Protein AF-A0A7D9CZA3-F1 (afdb_monomer_lite)

Foldseek 3Di:
DDPPPPVVNVVVVVVVVVVCCVPPVQVVVLLVLLVVLLVVVCVVVVFDQAAPVQPPDNPPPPDPDVVVVVVVVVVCCPDPVVVVVVVVVVVVVVPDPPVVLVVVLQVCQLVQLLVLCPSVCVVNVPDPVRSVSCCVPVSVVSNVLSSVLSVQCPDPPCNSVSSNVSSSVSSVVSVVVRVVVVVVVVVVPPVVVVVPPDPPVVVVVVVVVVD

Organism: Dekkera bruxellensis (NCBI:txid5007)

Sequence (211 aa):
MITIIHPSIVQGSSFISNMICQYLILPGPLRETFDFVIGEEIDTNYLILHKGILGDDIPGFAGETQIGKCVRLIKLVCSPEAWFCRQLVYFMLSLVPLFGPVVIVLLKASRSGFIKHKRYFELKGLTLAQKNYLWCHKRHLYFSFGFWCTVSEMIPLLNIIFFYTNIIGAAMWAIDIEKLMNSNKESTEPDERAQSAPTTEYRTAEKSNRM

Radius of gyration: 27.03 Å; chains: 1; bounding box: 69×31×113 Å

Secondary structure (DSSP, 8-state):
------HHHHHHHHHHHHHHIIIIITHHHHHHHHHHHHHHHHHHHT----TT-S-S--TT-----HHHHHHHHHHHHT-HHHHHHHHHHHHHHTT-TTHHHHHHHHHHHHHHHHHHTHHHHHHTT--HHHHHHHHHHSHHHHHHHHHHHHHHHTSTTTHHHHHHHHHHHHHHHHHHHHHHHHHHHHHHSTTHHHHSS-TTSHHHHHHHT--

Structure (mmCIF, N/CA/C/O backbone):
data_AF-A0A7D9CZA3-F1
#
_entry.id   AF-A0A7D9CZA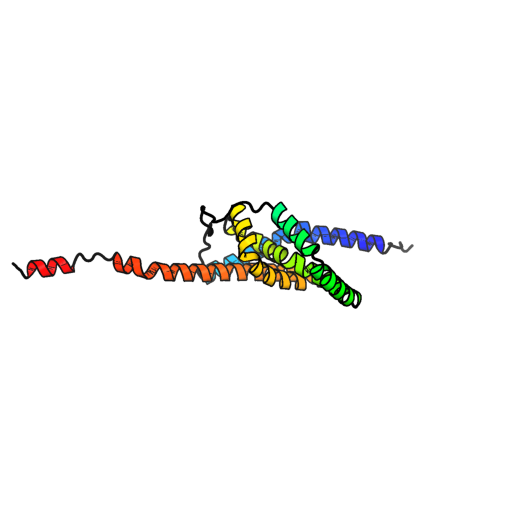3-F1
#
loop_
_atom_site.group_PDB
_atom_site.id
_atom_site.type_symbol
_atom_site.label_atom_id
_atom_site.label_alt_id
_atom_site.label_comp_id
_atom_site.label_asym_id
_atom_site.label_entity_id
_atom_site.label_seq_id
_atom_site.pdbx_PDB_ins_code
_atom_site.Cartn_x
_atom_site.Cartn_y
_atom_site.Cartn_z
_atom_site.occupancy
_atom_site.B_iso_or_equiv
_atom_site.auth_seq_id
_atom_site.auth_comp_id
_atom_site.auth_asym_id
_atom_site.auth_atom_id
_atom_site.pdbx_PDB_model_num
ATOM 1 N N . MET A 1 1 ? -0.842 10.189 -50.770 1.00 41.81 1 MET A N 1
ATOM 2 C CA . MET A 1 1 ? -0.053 11.015 -49.833 1.00 41.81 1 MET A CA 1
ATOM 3 C C . MET A 1 1 ? -0.226 10.400 -48.447 1.00 41.81 1 MET A C 1
ATOM 5 O O . MET A 1 1 ? -1.196 10.702 -47.772 1.00 41.81 1 MET A O 1
ATOM 9 N N . ILE A 1 2 ? 0.605 9.411 -48.101 1.00 48.38 2 ILE A N 1
ATOM 10 C CA . ILE A 1 2 ? 0.524 8.696 -46.817 1.00 48.38 2 ILE A CA 1
ATOM 11 C C . ILE A 1 2 ? 1.431 9.450 -45.850 1.00 48.38 2 ILE A C 1
ATOM 13 O O . ILE A 1 2 ? 2.648 9.457 -46.020 1.00 48.38 2 ILE A O 1
ATOM 17 N N . THR A 1 3 ? 0.830 10.150 -44.894 1.00 54.91 3 THR A N 1
ATOM 18 C CA . THR A 1 3 ? 1.547 10.873 -43.845 1.00 54.91 3 THR A CA 1
ATOM 19 C C . THR A 1 3 ? 2.334 9.863 -43.017 1.00 54.91 3 THR A C 1
ATOM 21 O O . THR A 1 3 ? 1.748 9.034 -42.324 1.00 54.91 3 THR A O 1
ATOM 24 N N . ILE A 1 4 ? 3.663 9.911 -43.112 1.00 62.84 4 ILE A N 1
ATOM 25 C CA . ILE A 1 4 ? 4.575 9.139 -42.265 1.00 62.84 4 ILE A CA 1
ATOM 26 C C . ILE A 1 4 ? 4.449 9.720 -40.854 1.00 62.84 4 ILE A C 1
ATOM 28 O O . ILE A 1 4 ? 5.144 10.666 -40.487 1.00 62.84 4 ILE A O 1
ATOM 32 N N . ILE A 1 5 ? 3.497 9.211 -40.073 1.00 63.34 5 ILE A N 1
ATOM 33 C CA . ILE A 1 5 ? 3.407 9.530 -38.651 1.00 63.34 5 ILE A CA 1
ATOM 34 C C . ILE A 1 5 ? 4.630 8.881 -38.013 1.00 63.34 5 ILE A C 1
ATOM 36 O O . ILE A 1 5 ? 4.731 7.657 -37.938 1.00 63.34 5 ILE A O 1
ATOM 40 N N . HIS A 1 6 ? 5.592 9.707 -37.611 1.00 68.94 6 HIS A N 1
ATOM 41 C CA . HIS A 1 6 ? 6.815 9.237 -36.979 1.00 68.94 6 HIS A CA 1
ATOM 42 C C . HIS A 1 6 ? 6.435 8.395 -35.743 1.00 68.94 6 HIS A C 1
ATOM 44 O O . HIS A 1 6 ? 5.649 8.880 -34.922 1.00 68.94 6 HIS A O 1
ATOM 50 N N . PRO A 1 7 ? 6.963 7.169 -35.561 1.00 76.19 7 PRO A N 1
ATOM 51 C CA . PRO A 1 7 ? 6.597 6.292 -34.439 1.00 76.19 7 PRO A CA 1
ATOM 52 C C . PRO A 1 7 ? 6.775 6.965 -33.065 1.00 76.19 7 PRO A C 1
ATOM 54 O O . PRO A 1 7 ? 6.052 6.667 -32.119 1.00 76.19 7 PRO A O 1
ATOM 57 N N . SER A 1 8 ? 7.660 7.960 -32.984 1.00 79.56 8 SER A N 1
ATOM 58 C CA . SER A 1 8 ? 7.863 8.836 -31.825 1.00 79.56 8 SER A CA 1
ATOM 59 C C . SER A 1 8 ? 6.609 9.617 -31.408 1.00 79.56 8 SER A C 1
ATOM 61 O O . SER A 1 8 ? 6.373 9.801 -30.218 1.00 79.56 8 SER A O 1
ATOM 63 N N . ILE A 1 9 ? 5.791 10.067 -32.366 1.00 82.56 9 ILE A N 1
ATOM 64 C CA . ILE A 1 9 ? 4.568 10.841 -32.102 1.00 82.56 9 ILE A CA 1
ATOM 65 C C . ILE A 1 9 ? 3.498 9.927 -31.499 1.00 82.56 9 ILE A C 1
ATOM 67 O O . ILE A 1 9 ? 2.861 10.298 -30.516 1.00 82.56 9 ILE A O 1
ATOM 71 N N . VAL A 1 10 ? 3.348 8.712 -32.038 1.00 83.12 10 VAL A N 1
ATOM 72 C CA . VAL A 1 10 ? 2.421 7.695 -31.509 1.00 83.12 10 VAL A CA 1
ATOM 73 C C . VAL A 1 10 ? 2.851 7.238 -30.116 1.00 83.12 10 VAL A C 1
ATOM 75 O O . VAL A 1 10 ? 2.017 7.070 -29.227 1.00 83.12 10 VAL A O 1
ATOM 78 N N . GLN A 1 11 ? 4.154 7.069 -29.894 1.00 83.44 11 GLN A N 1
ATOM 79 C CA . GLN A 1 11 ? 4.681 6.686 -28.588 1.00 83.44 11 GLN A CA 1
ATOM 80 C C . GLN A 1 11 ? 4.483 7.803 -27.551 1.00 83.44 11 GLN A C 1
ATOM 82 O O . GLN A 1 11 ? 4.056 7.528 -26.429 1.00 83.44 11 GLN A O 1
ATOM 87 N N . GLY A 1 12 ? 4.718 9.063 -27.936 1.00 85.06 12 GLY A N 1
ATOM 88 C CA . GLY A 1 12 ? 4.487 10.231 -27.085 1.00 85.06 12 GLY A CA 1
ATOM 89 C C . GLY A 1 12 ? 3.012 10.426 -26.722 1.00 85.06 12 GLY A C 1
ATOM 90 O O . GLY A 1 12 ? 2.689 10.618 -25.550 1.00 85.06 12 GLY A O 1
ATOM 91 N N . SER A 1 13 ? 2.100 10.307 -27.692 1.00 85.19 13 SER A N 1
ATOM 92 C CA . SER A 1 13 ? 0.657 10.422 -27.440 1.00 85.19 13 SER A CA 1
ATOM 93 C C . SER A 1 13 ? 0.129 9.274 -26.578 1.00 85.19 13 SER A C 1
ATOM 95 O O . SER A 1 13 ? -0.648 9.508 -25.652 1.00 85.19 13 SER A O 1
ATOM 97 N N . SER A 1 14 ? 0.614 8.051 -26.802 1.00 79.19 14 SER A N 1
ATOM 98 C CA . SER A 1 14 ? 0.277 6.890 -25.972 1.00 79.19 14 SER A CA 1
ATOM 99 C C . SER A 1 14 ? 0.771 7.060 -24.536 1.00 79.19 14 SER A C 1
ATOM 101 O O . SER A 1 14 ? 0.053 6.720 -23.599 1.00 79.19 14 SER A O 1
ATOM 103 N N . PHE A 1 15 ? 1.968 7.616 -24.333 1.00 82.75 15 PHE A N 1
ATOM 104 C CA . PHE A 1 15 ? 2.493 7.896 -22.995 1.00 82.75 15 PHE A CA 1
ATOM 105 C C . PHE A 1 15 ? 1.616 8.905 -22.244 1.00 82.75 15 PHE A C 1
ATOM 107 O O . PHE A 1 15 ? 1.208 8.644 -21.112 1.00 82.75 15 PHE A O 1
ATOM 114 N N . ILE A 1 16 ? 1.262 10.018 -22.895 1.00 84.06 16 ILE A N 1
ATOM 115 C CA . ILE A 1 16 ? 0.404 11.059 -22.310 1.00 84.06 16 ILE A CA 1
ATOM 116 C C . ILE A 1 16 ? -0.988 10.501 -21.997 1.00 84.06 16 ILE A C 1
ATOM 118 O O . ILE A 1 16 ? -1.490 10.692 -20.892 1.00 84.06 16 ILE A O 1
ATOM 122 N N . SER A 1 17 ? -1.593 9.765 -22.933 1.00 82.31 17 SER A N 1
ATOM 123 C CA . SER A 1 17 ? -2.909 9.148 -22.739 1.00 82.31 17 SER A CA 1
ATOM 124 C C . SER A 1 17 ? -2.910 8.172 -21.562 1.00 82.31 17 SER A C 1
ATOM 126 O O . SER A 1 17 ? -3.815 8.207 -20.728 1.00 82.31 17 SER A O 1
ATOM 128 N N . ASN A 1 18 ? -1.878 7.330 -21.451 1.00 78.50 18 ASN A N 1
ATOM 129 C CA . ASN A 1 18 ? -1.734 6.413 -20.321 1.00 78.50 18 ASN A CA 1
ATOM 130 C C . ASN A 1 18 ? -1.543 7.165 -18.999 1.00 78.50 18 ASN A C 1
ATOM 132 O O . ASN A 1 18 ? -2.156 6.799 -17.999 1.00 78.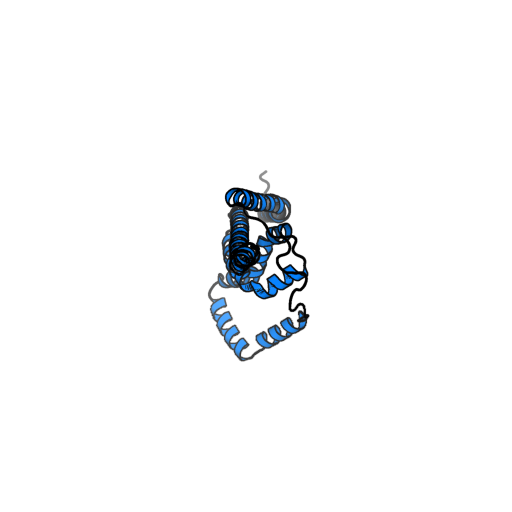50 18 ASN A O 1
ATOM 136 N N . MET A 1 19 ? -0.751 8.242 -18.994 1.00 80.81 19 MET A N 1
ATOM 137 C CA . MET A 1 19 ? -0.553 9.069 -17.805 1.00 80.81 19 MET A CA 1
ATOM 138 C C . MET A 1 19 ? -1.873 9.705 -17.347 1.00 80.81 19 MET A C 1
ATOM 140 O O . MET A 1 19 ? -2.216 9.630 -16.170 1.00 80.81 19 MET A O 1
ATOM 144 N N . ILE A 1 20 ? -2.655 10.272 -18.268 1.00 83.31 20 ILE A N 1
ATOM 145 C CA . ILE A 1 20 ? -3.963 10.864 -17.955 1.00 83.31 20 ILE A CA 1
ATOM 146 C C . ILE A 1 20 ? -4.920 9.796 -17.416 1.00 83.31 20 ILE A C 1
ATOM 148 O O . ILE A 1 20 ? -5.555 10.002 -16.383 1.00 83.31 20 ILE A O 1
ATOM 152 N N . CYS A 1 21 ? -4.995 8.636 -18.070 1.00 77.12 21 CYS A N 1
ATOM 153 C CA . CYS A 1 21 ? -5.878 7.556 -17.644 1.00 77.12 21 CYS A CA 1
ATOM 154 C C . CYS A 1 21 ? -5.545 7.074 -16.221 1.00 77.12 21 CYS A C 1
ATOM 156 O O . CYS A 1 21 ? -6.431 6.988 -15.372 1.00 77.12 21 CYS A O 1
ATOM 158 N N . GLN A 1 22 ? -4.264 6.840 -15.925 1.00 76.00 22 GLN A N 1
ATOM 159 C CA . GLN A 1 22 ? -3.832 6.328 -14.623 1.00 76.00 22 GLN A CA 1
ATOM 160 C C . GLN A 1 22 ? -3.955 7.349 -13.491 1.00 76.00 22 GLN A C 1
ATOM 162 O O . GLN A 1 22 ? -4.337 6.981 -12.381 1.00 76.00 22 GLN A O 1
ATOM 167 N N . TYR A 1 23 ? -3.616 8.614 -13.744 1.00 77.38 23 TYR A N 1
ATOM 168 C CA . TYR A 1 23 ? -3.555 9.622 -12.686 1.00 77.38 23 TYR A CA 1
ATOM 169 C C . TYR A 1 23 ? -4.864 10.384 -12.485 1.00 77.38 23 TYR A C 1
ATOM 171 O O . TYR A 1 23 ? -5.150 10.772 -11.354 1.00 77.38 23 TYR A O 1
ATOM 179 N N . LEU A 1 24 ? -5.650 10.604 -13.544 1.00 80.94 24 LEU A N 1
ATOM 180 C CA . LEU A 1 24 ? -6.870 11.411 -13.468 1.00 80.94 24 LEU A CA 1
ATOM 181 C C . LEU A 1 24 ? -8.136 10.554 -13.405 1.00 80.94 24 LEU A C 1
ATOM 183 O O . LEU A 1 24 ? -9.008 10.826 -12.586 1.00 80.94 24 LEU A O 1
ATOM 187 N N . ILE A 1 25 ? -8.237 9.522 -14.249 1.00 83.56 25 ILE A N 1
ATOM 188 C CA . ILE A 1 25 ? -9.484 8.756 -14.409 1.00 83.56 25 ILE A CA 1
ATOM 189 C C . ILE A 1 25 ? -9.582 7.644 -13.367 1.00 83.56 25 ILE A C 1
ATOM 191 O O . ILE A 1 25 ? -10.601 7.512 -12.701 1.00 83.56 25 ILE A O 1
ATOM 195 N N . LEU A 1 26 ? -8.515 6.867 -13.192 1.00 84.25 26 LEU A N 1
ATOM 196 C CA . LEU A 1 26 ? -8.528 5.663 -12.368 1.00 84.25 26 LEU A CA 1
ATOM 197 C C . LEU A 1 26 ? -8.755 5.847 -10.845 1.00 84.25 26 LEU A C 1
ATOM 199 O O . LEU A 1 26 ? -9.376 4.963 -10.251 1.00 84.25 26 LEU A O 1
ATOM 203 N N . PRO A 1 27 ? -8.310 6.923 -10.156 1.00 87.00 27 PRO A N 1
ATOM 204 C CA . PRO A 1 27 ? -8.436 6.986 -8.697 1.00 87.00 27 PRO A CA 1
ATOM 205 C C . PRO A 1 27 ? -9.886 7.039 -8.198 1.00 87.00 27 PRO A C 1
ATOM 207 O O . PRO A 1 27 ? -10.152 6.552 -7.101 1.00 87.00 27 PRO A O 1
ATOM 210 N N . GLY A 1 28 ? -10.812 7.604 -8.982 1.00 90.00 28 GLY A N 1
ATOM 211 C CA . GLY A 1 28 ? -12.238 7.644 -8.641 1.00 90.00 28 GLY A CA 1
ATOM 212 C C . GLY A 1 28 ? -12.864 6.243 -8.611 1.00 90.00 28 GLY A C 1
ATOM 213 O O . GLY A 1 28 ? -13.230 5.780 -7.535 1.00 90.00 28 GLY A O 1
ATOM 214 N N . PRO A 1 29 ? -12.909 5.519 -9.745 1.00 91.69 29 PRO A N 1
ATOM 215 C CA . PRO A 1 29 ? -13.478 4.173 -9.827 1.00 91.69 29 PRO A CA 1
ATOM 216 C C . PRO A 1 29 ? -12.848 3.164 -8.863 1.00 91.69 29 PRO A C 1
ATOM 218 O O . PRO A 1 29 ? -13.549 2.317 -8.316 1.00 91.69 29 PRO A O 1
ATOM 221 N N . LEU A 1 30 ? -11.537 3.254 -8.611 1.00 92.31 30 LEU A N 1
ATOM 222 C CA . LEU A 1 30 ? -10.880 2.387 -7.629 1.00 92.31 30 LEU A CA 1
ATOM 223 C C . LEU A 1 30 ? -11.411 2.635 -6.212 1.00 92.31 30 LEU A C 1
ATOM 225 O O . LEU A 1 30 ? -11.598 1.690 -5.453 1.00 92.31 30 LEU A O 1
ATOM 229 N N . ARG A 1 31 ? -11.671 3.894 -5.848 1.00 93.31 31 ARG A N 1
ATOM 230 C CA . ARG A 1 31 ? -12.240 4.236 -4.542 1.00 93.31 31 ARG A CA 1
ATOM 231 C C . ARG A 1 31 ? -13.658 3.693 -4.389 1.00 93.31 31 ARG A C 1
ATOM 233 O O . ARG A 1 31 ? -13.941 3.075 -3.372 1.00 93.31 31 ARG A O 1
ATOM 240 N N . GLU A 1 32 ? -14.490 3.862 -5.411 1.00 93.50 32 GLU A N 1
ATOM 241 C CA . GLU A 1 32 ? -15.855 3.321 -5.430 1.00 93.50 32 GLU A CA 1
ATOM 242 C C . GLU A 1 32 ? -15.852 1.790 -5.349 1.00 93.50 32 GLU A C 1
ATOM 244 O O . GLU A 1 32 ? -16.618 1.207 -4.594 1.00 93.50 32 GLU A O 1
ATOM 249 N N . THR A 1 33 ? -14.932 1.128 -6.058 1.00 94.69 33 THR A N 1
ATOM 250 C CA . THR A 1 33 ? -14.776 -0.336 -5.990 1.00 94.69 33 THR A CA 1
ATOM 251 C C . THR A 1 33 ? -14.391 -0.785 -4.582 1.00 94.69 33 THR A C 1
ATOM 253 O O . THR A 1 33 ? -14.931 -1.761 -4.070 1.00 94.69 33 THR A O 1
ATOM 256 N N . PHE A 1 34 ? -13.462 -0.071 -3.939 1.00 95.56 34 PHE A N 1
ATOM 257 C CA . PHE A 1 34 ? -13.080 -0.350 -2.558 1.00 95.56 34 PHE A CA 1
ATOM 258 C C . PHE A 1 34 ? -14.285 -0.220 -1.618 1.00 95.56 34 PHE A C 1
ATOM 260 O O . PHE A 1 34 ? -14.534 -1.108 -0.809 1.00 95.56 34 PHE A O 1
ATOM 267 N N . ASP A 1 35 ? -15.031 0.878 -1.737 1.00 93.69 35 ASP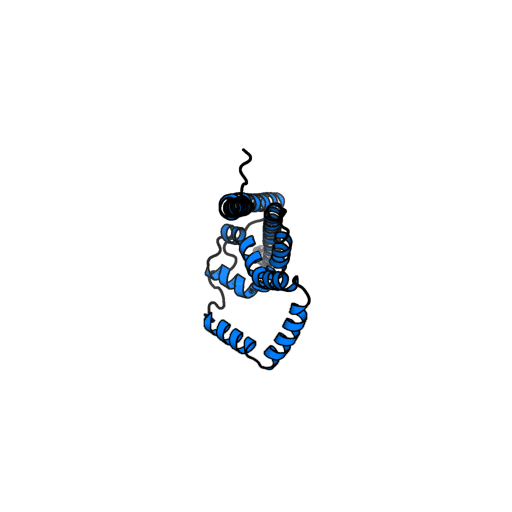 A N 1
ATOM 268 C CA . ASP A 1 35 ? -16.189 1.158 -0.888 1.00 93.69 35 ASP A CA 1
ATOM 269 C C . ASP A 1 35 ? -17.325 0.156 -1.116 1.00 93.69 35 ASP A C 1
ATOM 271 O O . ASP A 1 35 ? -17.958 -0.263 -0.151 1.00 93.69 35 ASP A O 1
ATOM 275 N N . PHE A 1 36 ? -17.532 -0.280 -2.360 1.00 94.44 36 PHE A N 1
ATOM 276 C CA . PHE A 1 36 ? -18.493 -1.319 -2.718 1.00 94.44 36 PHE A CA 1
ATOM 277 C C . PHE A 1 36 ? -18.179 -2.646 -2.017 1.00 94.44 36 PHE A C 1
ATOM 279 O O . PHE A 1 36 ? -19.039 -3.181 -1.327 1.00 94.44 36 PHE A O 1
ATOM 286 N N . VAL A 1 37 ? -16.936 -3.132 -2.120 1.00 94.44 37 VAL A N 1
ATOM 287 C CA . VAL A 1 37 ? -16.515 -4.399 -1.490 1.00 94.44 37 VAL A CA 1
ATOM 288 C C . VAL A 1 37 ? -16.637 -4.331 0.032 1.00 94.44 37 VAL A C 1
ATOM 290 O O . VAL A 1 37 ? -17.119 -5.265 0.664 1.00 94.44 37 VAL A O 1
ATOM 293 N N . ILE A 1 38 ? -16.214 -3.216 0.637 1.00 91.56 38 ILE A N 1
ATOM 294 C CA . ILE A 1 38 ? -16.373 -3.011 2.080 1.00 91.56 38 ILE A CA 1
ATOM 295 C C . ILE A 1 38 ? -17.855 -2.982 2.468 1.00 91.56 38 ILE A C 1
ATOM 297 O O . ILE A 1 38 ? -18.225 -3.582 3.471 1.00 91.56 38 ILE A O 1
ATOM 301 N N . GLY A 1 39 ? -18.695 -2.289 1.697 1.00 89.81 39 GLY A N 1
ATOM 302 C CA . GLY A 1 39 ? -20.129 -2.180 1.958 1.00 89.81 39 GLY A CA 1
ATOM 303 C C . GLY A 1 39 ? -20.845 -3.527 1.889 1.00 89.81 39 GLY A C 1
ATOM 304 O O . GLY A 1 39 ? -21.598 -3.856 2.801 1.00 89.81 39 GLY A O 1
ATOM 305 N N . GLU A 1 40 ? -20.560 -4.317 0.854 1.00 91.50 40 GLU A N 1
ATOM 306 C CA . GLU A 1 40 ? -21.121 -5.659 0.662 1.00 91.50 40 GLU A CA 1
ATOM 307 C C . GLU A 1 40 ? -20.771 -6.590 1.830 1.00 91.50 40 GLU A C 1
ATOM 309 O O . GLU A 1 40 ? -21.631 -7.278 2.383 1.00 91.50 40 GLU A O 1
ATOM 314 N N . GLU A 1 41 ? -19.513 -6.568 2.265 1.00 88.25 41 GLU A N 1
ATOM 315 C CA . GLU A 1 41 ? -19.060 -7.437 3.343 1.00 88.25 41 GLU A CA 1
ATOM 316 C C . GLU A 1 41 ? -19.571 -6.993 4.720 1.00 88.25 41 GLU A C 1
ATOM 318 O O . GLU A 1 41 ? -19.869 -7.840 5.569 1.00 88.25 41 GLU A O 1
ATOM 323 N N . ILE A 1 42 ? -19.668 -5.676 4.950 1.00 83.75 42 ILE A N 1
ATOM 324 C CA . ILE A 1 42 ? -20.226 -5.110 6.182 1.00 83.75 42 ILE A CA 1
ATOM 325 C C . ILE A 1 42 ? -21.675 -5.548 6.369 1.00 83.75 42 ILE A C 1
ATOM 327 O O . ILE A 1 42 ? -22.027 -5.962 7.472 1.00 83.75 42 ILE A O 1
ATOM 331 N N . ASP A 1 43 ? -22.481 -5.485 5.309 1.00 80.94 43 ASP A N 1
ATOM 332 C CA . ASP A 1 43 ? -23.888 -5.889 5.345 1.00 80.94 43 ASP A CA 1
ATOM 333 C C . ASP A 1 43 ? -24.020 -7.406 5.546 1.00 80.94 43 ASP A C 1
ATOM 335 O O . ASP A 1 43 ? -24.736 -7.873 6.430 1.00 80.94 43 ASP A O 1
ATOM 339 N N . THR A 1 44 ? -23.222 -8.186 4.809 1.00 82.19 44 THR A N 1
ATOM 340 C CA . THR A 1 44 ? -23.264 -9.655 4.858 1.00 82.19 44 THR A CA 1
ATOM 341 C C . THR A 1 44 ? -22.810 -10.226 6.206 1.00 82.19 44 THR A C 1
ATOM 343 O O . THR A 1 44 ? -23.382 -11.202 6.688 1.00 82.19 44 THR A O 1
ATOM 346 N N . ASN A 1 45 ? -21.783 -9.641 6.835 1.00 77.94 45 ASN A N 1
ATOM 347 C CA . ASN A 1 45 ? -21.190 -10.166 8.075 1.00 77.94 45 ASN A CA 1
ATOM 348 C C . ASN A 1 45 ? -21.513 -9.327 9.319 1.00 77.94 45 ASN A C 1
ATOM 350 O O . ASN A 1 45 ? -20.899 -9.547 10.363 1.00 77.94 45 ASN A O 1
ATOM 354 N N . TYR A 1 46 ? -22.422 -8.351 9.217 1.00 77.19 46 TYR A N 1
ATOM 355 C CA . TYR A 1 46 ? -22.741 -7.403 10.292 1.00 77.19 46 TYR A CA 1
ATOM 356 C C . TYR A 1 46 ? -21.477 -6.774 10.919 1.00 77.19 46 TYR A C 1
ATOM 358 O O . TYR A 1 46 ? -21.287 -6.718 12.137 1.00 77.19 46 TYR A O 1
ATOM 366 N N . LEU A 1 47 ? -2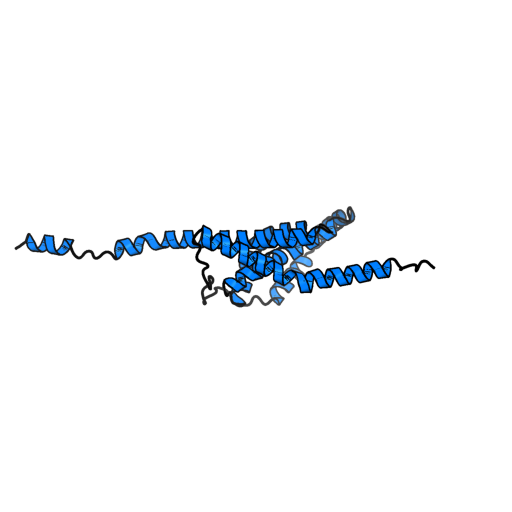0.540 -6.347 10.069 1.00 80.69 47 LEU A N 1
ATOM 367 C CA . LEU A 1 47 ? -19.219 -5.902 10.506 1.00 80.69 47 LEU A CA 1
ATOM 368 C C . LEU A 1 47 ? -19.237 -4.417 10.889 1.00 80.69 47 LEU A C 1
ATOM 370 O O . LEU A 1 47 ? -19.481 -3.546 10.060 1.00 80.69 47 LEU A O 1
ATOM 374 N N . ILE A 1 48 ? -18.894 -4.098 12.136 1.00 78.69 48 ILE A N 1
ATOM 375 C CA . ILE A 1 48 ? -18.791 -2.703 12.582 1.00 78.69 48 ILE A CA 1
ATOM 376 C C . ILE A 1 48 ? -17.383 -2.177 12.295 1.00 78.69 48 ILE A C 1
ATOM 378 O O . ILE A 1 48 ? -16.404 -2.671 12.858 1.00 78.69 48 ILE A O 1
ATOM 382 N N . LEU A 1 49 ? -17.282 -1.145 11.450 1.00 81.38 49 LEU A N 1
ATOM 383 C CA . LEU A 1 49 ? -16.021 -0.448 11.200 1.00 81.38 49 LEU A CA 1
ATOM 384 C C . LEU A 1 49 ? -15.699 0.492 12.367 1.00 81.38 49 LEU A C 1
ATOM 386 O O . LEU A 1 49 ? -16.331 1.535 12.556 1.00 81.38 49 LEU A O 1
ATOM 390 N N . HIS A 1 50 ? -14.674 0.149 13.138 1.00 71.38 50 HIS A N 1
ATOM 391 C CA . HIS A 1 50 ? -14.288 0.930 14.306 1.00 71.38 50 HIS A CA 1
ATOM 392 C C . HIS A 1 50 ? -13.470 2.168 13.920 1.00 71.38 50 HIS A C 1
ATOM 394 O O . HIS A 1 50 ? -12.364 2.055 13.387 1.00 71.38 50 HIS A O 1
ATOM 400 N N . LYS A 1 51 ? -13.965 3.370 14.240 1.00 75.38 51 LYS A N 1
ATOM 401 C CA . LYS A 1 51 ? -13.194 4.615 14.073 1.00 75.38 51 LYS A CA 1
ATOM 402 C C . LYS A 1 51 ? -12.007 4.671 15.040 1.00 75.38 51 LYS A C 1
ATOM 404 O O . LYS A 1 51 ? -12.124 4.248 16.184 1.00 75.38 51 LYS A O 1
ATOM 409 N N . GLY A 1 52 ? -10.884 5.239 14.587 1.00 63.53 52 GLY A N 1
ATOM 410 C CA . GLY A 1 52 ? -9.817 5.706 15.489 1.00 63.53 52 GLY A CA 1
ATOM 411 C C . GLY A 1 52 ? -9.117 4.627 16.327 1.00 63.53 52 GLY A C 1
ATOM 412 O O . GLY A 1 52 ? -8.843 4.842 17.496 1.00 63.53 52 GLY A O 1
ATOM 413 N N . ILE A 1 53 ? -8.810 3.464 15.745 1.00 65.56 53 ILE A N 1
ATOM 414 C CA . ILE A 1 53 ? -8.242 2.300 16.469 1.00 65.56 53 ILE A CA 1
ATOM 415 C C . ILE A 1 53 ? -6.942 2.514 17.243 1.00 65.56 53 ILE A C 1
ATOM 417 O O . ILE A 1 53 ? -6.612 1.708 18.108 1.00 65.56 53 ILE A O 1
ATOM 421 N N . LEU A 1 54 ? -6.166 3.530 16.890 1.00 67.44 54 LEU A N 1
ATOM 422 C CA . LEU A 1 54 ? -5.037 3.950 17.697 1.00 67.44 54 LEU A CA 1
ATOM 423 C C . LEU A 1 54 ? -5.613 5.045 18.581 1.00 67.44 54 LEU A C 1
ATOM 425 O O . LEU A 1 54 ? -6.032 6.062 18.038 1.00 67.44 54 LEU A O 1
ATOM 429 N N . GLY A 1 55 ? -5.683 4.826 19.893 1.00 61.56 55 GLY A N 1
ATOM 430 C CA . GLY A 1 55 ? -6.137 5.860 20.823 1.00 61.56 55 GLY A CA 1
ATOM 431 C C . GLY A 1 55 ? -5.371 7.174 20.633 1.00 61.56 55 GLY A C 1
ATOM 432 O O . GLY A 1 55 ? -4.325 7.211 19.973 1.00 61.56 55 GLY A O 1
ATOM 433 N N . ASP A 1 56 ? -5.890 8.257 21.209 1.00 62.56 56 ASP A N 1
ATOM 434 C CA . ASP A 1 56 ? -5.224 9.566 21.153 1.00 62.56 56 ASP A CA 1
ATOM 435 C C . ASP A 1 56 ? -3.794 9.502 21.731 1.00 62.56 56 ASP A C 1
ATOM 437 O O . ASP A 1 56 ? -2.890 10.195 21.258 1.00 62.56 56 ASP A O 1
ATOM 441 N N . ASP A 1 57 ? -3.557 8.563 22.651 1.00 59.78 57 ASP A N 1
ATOM 442 C CA . ASP A 1 57 ? -2.248 8.237 23.206 1.00 59.78 57 ASP A CA 1
ATOM 443 C C . ASP A 1 57 ? -1.499 7.214 22.343 1.00 59.78 57 ASP A C 1
ATOM 445 O O . ASP A 1 57 ? -1.529 6.001 22.565 1.00 59.78 57 ASP A O 1
ATOM 449 N N . ILE A 1 58 ? -0.791 7.713 21.331 1.00 65.75 58 ILE A N 1
ATOM 450 C CA . ILE A 1 58 ? 0.071 6.898 20.470 1.00 65.75 58 ILE A CA 1
ATOM 451 C C . ILE A 1 58 ? 1.457 6.775 21.136 1.00 65.75 58 ILE A C 1
ATOM 453 O O . ILE A 1 58 ? 2.209 7.759 21.154 1.00 65.75 58 ILE A O 1
ATOM 457 N N . PRO A 1 59 ? 1.862 5.601 21.663 1.00 56.00 59 PRO A N 1
ATOM 458 C CA . PRO A 1 59 ? 3.160 5.461 22.310 1.00 56.00 59 PRO A CA 1
ATOM 459 C C . PRO A 1 59 ? 4.288 5.639 21.287 1.00 56.00 59 PRO A C 1
ATOM 461 O O . PRO A 1 59 ? 4.311 4.997 20.235 1.00 56.00 59 PRO A O 1
ATOM 464 N N . GLY A 1 60 ? 5.256 6.501 21.605 1.00 54.44 60 GLY A N 1
ATOM 465 C CA . GLY A 1 60 ? 6.499 6.585 20.842 1.00 54.44 60 GLY A CA 1
ATOM 466 C C . GLY A 1 60 ? 6.485 7.511 19.625 1.00 54.44 60 GLY A C 1
ATOM 467 O O . GLY A 1 60 ? 7.317 7.326 18.737 1.00 54.44 60 GLY A O 1
ATOM 468 N N . PHE A 1 61 ? 5.668 8.574 19.595 1.00 52.53 61 PHE A N 1
ATOM 469 C CA . PHE A 1 61 ? 5.983 9.737 18.742 1.00 52.53 61 PHE A CA 1
ATOM 470 C C . PHE A 1 61 ? 7.131 10.576 19.342 1.00 52.53 61 PHE A C 1
ATOM 472 O O . PHE A 1 61 ? 7.082 11.798 19.427 1.00 52.53 61 PHE A O 1
ATOM 479 N N . ALA A 1 62 ? 8.192 9.899 19.781 1.00 43.59 62 ALA A N 1
ATOM 480 C CA . ALA A 1 62 ? 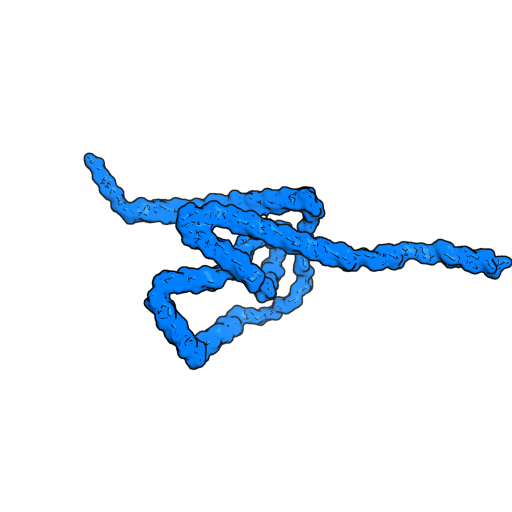9.482 10.507 20.031 1.00 43.59 62 ALA A CA 1
ATOM 481 C C . ALA A 1 62 ? 10.202 10.507 18.687 1.00 43.59 62 ALA A C 1
ATOM 483 O O . ALA A 1 62 ? 10.511 9.451 18.134 1.00 43.59 62 ALA A O 1
ATOM 484 N N . GLY A 1 63 ? 10.385 11.699 18.123 1.00 46.62 63 GLY A N 1
ATOM 485 C CA . GLY A 1 63 ? 11.055 11.887 16.850 1.00 46.62 63 GLY A CA 1
ATOM 486 C C . GLY A 1 63 ? 12.423 11.211 16.820 1.00 46.62 63 GLY A C 1
ATOM 487 O O . GLY A 1 63 ? 13.427 11.805 17.198 1.00 46.62 63 GLY A O 1
ATOM 488 N N . GLU A 1 64 ? 12.499 10.014 16.243 1.00 49.25 64 GLU A N 1
ATOM 489 C CA . GLU A 1 64 ? 13.664 9.680 15.441 1.00 49.25 64 GLU A CA 1
ATOM 490 C C . GLU A 1 64 ? 13.634 10.655 14.268 1.00 49.25 64 GLU A C 1
ATOM 492 O O . GLU A 1 64 ? 12.859 10.496 13.317 1.00 49.25 64 GLU A O 1
ATOM 497 N N . THR A 1 65 ? 14.446 11.708 14.358 1.00 57.84 65 THR A N 1
ATOM 498 C CA . THR A 1 65 ? 14.678 12.599 13.229 1.00 57.84 65 THR A CA 1
ATOM 499 C C . THR A 1 65 ? 15.029 11.718 12.030 1.00 57.84 65 THR A C 1
ATOM 501 O O . THR A 1 65 ? 15.879 10.829 12.113 1.00 57.84 65 THR A O 1
ATOM 504 N N . GLN A 1 66 ? 14.347 11.925 10.900 1.00 55.16 66 GLN A N 1
ATOM 505 C CA . GLN A 1 66 ? 14.602 11.202 9.639 1.00 55.16 66 GLN A CA 1
ATOM 506 C C . GLN A 1 66 ? 16.110 11.192 9.296 1.00 55.16 66 GLN A C 1
ATOM 508 O O . GLN A 1 66 ? 16.631 10.261 8.691 1.00 55.16 66 GLN A O 1
ATOM 513 N N . ILE A 1 67 ? 16.815 12.205 9.797 1.00 56.41 67 ILE A N 1
ATOM 514 C CA . ILE A 1 67 ? 18.254 12.427 9.765 1.00 56.41 67 ILE A CA 1
ATOM 515 C C . ILE A 1 67 ? 19.041 11.296 10.451 1.00 56.41 67 ILE A C 1
ATOM 517 O O . ILE A 1 67 ? 19.968 10.769 9.847 1.00 56.41 67 ILE A O 1
ATOM 521 N N . GLY A 1 68 ? 18.667 10.853 11.657 1.00 64.25 68 GLY A N 1
ATOM 522 C CA . GLY A 1 68 ? 19.353 9.756 12.357 1.00 64.25 68 GLY A CA 1
ATOM 523 C C . GLY A 1 68 ? 19.244 8.415 11.621 1.00 64.25 68 GLY A C 1
ATOM 524 O O . GLY A 1 68 ? 20.216 7.659 11.538 1.00 64.25 68 GLY A O 1
ATOM 525 N N . LYS A 1 69 ? 18.090 8.155 10.988 1.00 62.81 69 LYS A N 1
ATOM 526 C CA . LYS A 1 69 ? 17.887 6.989 10.109 1.00 62.81 69 LYS A CA 1
ATOM 527 C C . LYS A 1 69 ? 18.765 7.068 8.868 1.00 62.81 69 LYS A C 1
ATOM 529 O O . LYS A 1 69 ? 19.425 6.084 8.543 1.00 62.81 69 LYS A O 1
ATOM 534 N N . CYS A 1 70 ? 18.807 8.227 8.215 1.00 63.69 70 CYS A N 1
ATOM 535 C CA . CYS A 1 70 ? 19.660 8.461 7.054 1.00 63.69 70 CYS A CA 1
ATOM 536 C C . CYS A 1 70 ? 21.145 8.304 7.401 1.00 63.69 70 CYS A C 1
ATOM 538 O O . CYS A 1 70 ? 21.854 7.612 6.683 1.00 63.69 70 CYS A O 1
ATOM 540 N N . VAL A 1 71 ? 21.609 8.848 8.528 1.00 70.38 71 VAL A N 1
ATOM 541 C CA . VAL A 1 71 ? 23.004 8.708 8.979 1.00 70.38 71 VAL A CA 1
ATOM 542 C C . VAL A 1 71 ? 23.353 7.248 9.275 1.00 70.38 71 VAL A C 1
ATOM 544 O O . VAL A 1 71 ? 24.415 6.782 8.867 1.00 70.38 71 VAL A O 1
ATOM 547 N N . ARG A 1 72 ? 22.457 6.485 9.916 1.00 68.62 72 ARG A N 1
ATOM 548 C CA . ARG A 1 72 ? 22.667 5.048 10.162 1.00 68.62 72 ARG A CA 1
ATOM 549 C C . ARG A 1 72 ? 22.675 4.237 8.866 1.00 68.62 72 ARG A C 1
ATOM 551 O O . ARG A 1 72 ? 23.512 3.354 8.716 1.00 68.62 72 ARG A O 1
ATOM 558 N N . LEU A 1 73 ? 21.783 4.559 7.928 1.00 63.12 73 LEU A N 1
ATOM 559 C CA . LEU A 1 73 ? 21.755 3.969 6.587 1.00 63.12 73 LEU A CA 1
ATOM 560 C C . LEU A 1 73 ? 23.044 4.274 5.822 1.00 63.12 73 LEU A C 1
ATOM 562 O O . LEU A 1 73 ? 23.621 3.359 5.254 1.00 63.12 73 LEU A O 1
ATOM 566 N N . ILE A 1 74 ? 23.542 5.511 5.874 1.00 67.31 74 ILE A N 1
ATOM 567 C CA . ILE A 1 74 ? 24.815 5.912 5.260 1.00 67.31 74 ILE A CA 1
ATOM 568 C C . ILE A 1 74 ? 25.987 5.165 5.908 1.00 67.31 74 ILE A C 1
ATOM 570 O O . ILE A 1 74 ? 26.840 4.652 5.192 1.00 67.31 74 ILE A O 1
ATOM 574 N N . LYS A 1 75 ? 26.014 5.022 7.240 1.00 67.75 75 LYS A N 1
ATOM 575 C CA . LYS A 1 75 ? 27.045 4.241 7.949 1.00 67.75 75 LYS A CA 1
ATOM 576 C C . LYS A 1 75 ? 27.019 2.757 7.569 1.00 67.75 75 LYS A C 1
ATOM 578 O O . LYS A 1 75 ? 28.076 2.175 7.357 1.00 67.75 75 LYS A O 1
ATOM 583 N N . LEU A 1 76 ? 25.830 2.162 7.437 1.00 60.72 76 LEU A N 1
ATOM 584 C CA . LEU A 1 76 ? 25.657 0.772 6.998 1.00 60.72 76 LEU A CA 1
ATOM 585 C C . LEU A 1 76 ? 26.065 0.598 5.527 1.00 60.72 76 LEU A C 1
ATOM 587 O O . LEU A 1 76 ? 26.715 -0.374 5.161 1.00 60.72 76 LEU A O 1
ATOM 591 N N . VAL A 1 77 ? 25.743 1.588 4.693 1.00 64.44 77 VAL A N 1
ATOM 592 C CA . VAL A 1 77 ? 26.161 1.673 3.291 1.00 64.44 77 VAL A CA 1
ATOM 593 C C . VAL A 1 77 ? 27.671 1.898 3.168 1.00 64.44 77 VAL A C 1
ATOM 595 O O . VAL A 1 77 ? 28.224 1.487 2.159 1.00 64.44 77 VAL A O 1
ATOM 598 N N . CYS A 1 78 ? 28.360 2.480 4.149 1.00 62.81 78 CYS A N 1
ATOM 599 C CA . CYS A 1 78 ? 29.798 2.775 4.090 1.00 62.81 78 CYS A CA 1
ATOM 600 C C . CYS A 1 78 ? 30.683 1.754 4.842 1.00 62.81 78 CYS A C 1
ATOM 602 O O . CYS A 1 78 ? 31.899 1.924 4.879 1.00 62.81 78 CYS A O 1
ATOM 604 N N . SER A 1 79 ? 30.115 0.687 5.429 1.00 74.56 79 SER A N 1
ATOM 605 C CA . SER A 1 79 ? 30.926 -0.385 6.037 1.00 74.56 79 SER A CA 1
ATOM 606 C C . SER A 1 79 ? 31.776 -1.100 4.964 1.00 74.56 79 SER A C 1
ATOM 608 O O . SER A 1 79 ? 31.260 -1.402 3.879 1.00 74.56 79 SER A O 1
ATOM 610 N N . PRO A 1 80 ? 33.058 -1.406 5.246 1.00 69.62 80 PRO A N 1
ATOM 611 C CA . PRO A 1 80 ? 33.925 -2.154 4.335 1.00 69.62 80 PRO A CA 1
ATOM 612 C C . PRO A 1 80 ? 33.431 -3.590 4.077 1.00 69.62 80 PRO A C 1
ATOM 614 O O . PRO A 1 80 ? 33.569 -4.083 2.957 1.00 69.62 80 PRO A O 1
ATOM 617 N N . GLU A 1 81 ? 32.757 -4.234 5.038 1.00 71.75 81 GLU A N 1
ATOM 618 C CA . GLU A 1 81 ? 32.141 -5.558 4.832 1.00 71.75 81 GLU A CA 1
ATOM 619 C C . GLU A 1 81 ? 30.915 -5.462 3.906 1.00 71.75 81 GLU A C 1
ATOM 621 O O . GLU A 1 81 ? 30.711 -6.295 3.017 1.00 71.75 81 GLU A O 1
ATOM 626 N N . ALA A 1 82 ? 30.128 -4.391 4.057 1.00 69.44 82 ALA A N 1
ATOM 627 C CA . ALA A 1 82 ? 28.994 -4.092 3.186 1.00 69.44 82 ALA A CA 1
ATOM 628 C C . ALA A 1 82 ? 29.440 -3.709 1.765 1.00 69.44 82 ALA A C 1
ATOM 630 O O . ALA A 1 82 ? 28.730 -3.982 0.799 1.00 69.44 82 ALA A O 1
ATOM 631 N N . TRP A 1 83 ? 30.622 -3.103 1.609 1.00 78.44 83 TRP A N 1
ATOM 632 C CA . TRP A 1 83 ? 31.213 -2.814 0.304 1.00 78.44 83 TRP A CA 1
ATOM 633 C C . TRP A 1 83 ? 31.572 -4.084 -0.459 1.00 78.44 83 TRP A C 1
ATOM 635 O O . TRP A 1 83 ? 31.187 -4.195 -1.620 1.00 78.44 83 TRP A O 1
ATOM 645 N N . PHE A 1 84 ? 32.192 -5.067 0.195 1.00 81.31 84 PHE A N 1
ATOM 646 C CA . PHE A 1 84 ? 32.537 -6.336 -0.446 1.00 81.31 84 PHE A CA 1
ATOM 647 C C . PHE A 1 84 ? 31.292 -7.155 -0.829 1.00 81.31 84 PHE A C 1
ATOM 649 O O . PHE A 1 84 ? 31.169 -7.596 -1.973 1.00 81.31 84 PHE A O 1
ATOM 656 N N . CYS A 1 85 ? 30.303 -7.261 0.070 1.00 78.44 85 CYS A N 1
ATOM 657 C CA . CYS A 1 85 ? 29.015 -7.895 -0.244 1.00 78.44 85 CYS A CA 1
ATOM 658 C C . CYS A 1 85 ? 28.302 -7.201 -1.414 1.00 78.44 85 CYS A C 1
ATOM 660 O O . CYS A 1 85 ? 27.729 -7.853 -2.282 1.00 78.44 85 CYS A O 1
ATOM 662 N N . ARG A 1 86 ? 28.371 -5.870 -1.477 1.00 75.38 86 ARG A N 1
ATOM 663 C CA . ARG A 1 86 ? 27.797 -5.078 -2.564 1.00 75.38 86 ARG A CA 1
ATOM 664 C C . ARG A 1 86 ? 28.499 -5.308 -3.903 1.00 75.38 86 ARG A C 1
ATOM 666 O O . ARG A 1 86 ? 27.805 -5.360 -4.910 1.00 75.38 86 ARG A O 1
ATOM 673 N N . GLN A 1 87 ? 29.821 -5.497 -3.934 1.00 82.88 87 GLN A N 1
ATOM 674 C CA . GLN A 1 87 ? 30.527 -5.862 -5.172 1.00 82.88 87 GLN A CA 1
ATOM 675 C C . GLN A 1 87 ? 30.145 -7.264 -5.659 1.00 82.88 87 GLN A C 1
ATOM 677 O O . GLN A 1 87 ? 29.906 -7.454 -6.850 1.00 82.88 87 GLN A O 1
ATOM 682 N N . LEU A 1 88 ? 29.992 -8.224 -4.743 1.00 78.94 88 LEU A N 1
ATOM 683 C CA . LEU A 1 88 ? 29.519 -9.571 -5.073 1.00 78.94 88 LEU A CA 1
ATOM 684 C C . LEU A 1 88 ? 28.080 -9.549 -5.628 1.00 78.94 88 LEU A C 1
ATOM 686 O O . LEU A 1 88 ? 27.771 -10.224 -6.608 1.00 78.94 88 LEU A O 1
ATOM 690 N N . VAL A 1 89 ? 27.214 -8.714 -5.046 1.00 76.31 89 VAL A N 1
ATOM 691 C CA . VAL A 1 89 ? 25.852 -8.480 -5.543 1.00 76.31 89 VAL A CA 1
ATOM 692 C C . VAL A 1 89 ? 25.869 -7.796 -6.909 1.00 76.31 89 VAL A C 1
ATOM 694 O O . VAL A 1 89 ? 25.147 -8.252 -7.783 1.00 76.31 89 VAL A O 1
ATOM 697 N N . TYR A 1 90 ? 26.695 -6.768 -7.143 1.00 75.62 90 TYR A N 1
ATOM 698 C CA . TYR A 1 90 ? 26.813 -6.116 -8.457 1.00 75.62 90 TYR A CA 1
ATOM 699 C C . TYR A 1 90 ? 27.326 -7.057 -9.547 1.00 75.62 90 TYR A C 1
ATOM 701 O O . TYR A 1 90 ? 26.860 -6.979 -10.681 1.00 75.62 90 TYR A O 1
ATOM 709 N N . PHE A 1 91 ? 28.223 -7.980 -9.204 1.00 74.75 91 PHE A N 1
ATOM 710 C CA . PHE A 1 91 ? 28.695 -9.019 -10.114 1.00 74.75 91 PHE A CA 1
ATOM 711 C C . PHE A 1 91 ? 27.569 -9.991 -10.518 1.00 74.75 91 PHE A C 1
ATOM 713 O O . PHE A 1 91 ? 27.412 -10.289 -11.699 1.00 74.75 91 PHE A O 1
ATOM 720 N N . MET A 1 92 ? 26.712 -10.400 -9.575 1.00 67.12 92 MET A N 1
ATOM 721 C CA . MET A 1 92 ? 25.492 -11.170 -9.878 1.00 67.12 92 MET A CA 1
ATOM 722 C C . MET A 1 92 ? 24.440 -10.339 -10.641 1.00 67.12 92 MET A C 1
ATOM 724 O O . MET A 1 92 ? 23.756 -10.853 -11.523 1.00 67.12 92 MET A O 1
ATOM 728 N N . LEU A 1 93 ? 24.342 -9.037 -10.352 1.00 61.84 93 LEU A N 1
ATOM 729 C CA . LEU A 1 93 ? 23.437 -8.079 -11.005 1.00 61.84 93 LEU A CA 1
ATOM 730 C C . LEU A 1 93 ? 23.818 -7.810 -12.466 1.00 61.84 93 LEU A C 1
ATOM 732 O O . LEU A 1 93 ? 22.947 -7.587 -13.303 1.00 61.84 93 LEU A O 1
ATOM 736 N N . SER A 1 94 ? 25.118 -7.833 -12.765 1.00 65.75 94 SER A N 1
ATOM 737 C CA . SER A 1 94 ? 25.680 -7.634 -14.102 1.00 65.75 94 SER A CA 1
ATOM 738 C C . SER A 1 94 ? 25.320 -8.764 -15.072 1.00 65.75 94 SER A C 1
ATOM 740 O O . SER A 1 94 ? 25.465 -8.588 -16.280 1.00 65.75 94 SER A O 1
ATOM 742 N N . LEU A 1 95 ? 24.866 -9.919 -14.571 1.00 62.09 95 LEU A N 1
ATOM 743 C CA . LEU A 1 95 ? 24.586 -11.096 -15.390 1.00 62.09 95 LEU A CA 1
ATOM 744 C C . LEU A 1 95 ? 23.188 -11.098 -16.036 1.00 62.09 95 LEU A C 1
ATOM 746 O O . LEU A 1 95 ? 23.016 -11.821 -17.013 1.00 62.09 95 LEU A O 1
ATOM 750 N N . VAL A 1 96 ? 22.194 -10.311 -15.578 1.00 63.09 96 VAL A N 1
ATOM 751 C CA . VAL A 1 96 ? 20.848 -10.316 -16.203 1.00 63.09 96 VAL A CA 1
ATOM 752 C C . VAL A 1 96 ? 20.093 -8.974 -16.044 1.00 63.09 96 VAL A C 1
ATOM 754 O O . VAL A 1 96 ? 19.865 -8.543 -14.912 1.00 63.09 96 VAL A O 1
ATOM 757 N N . PRO A 1 97 ? 19.558 -8.356 -17.124 1.00 61.91 97 PRO A N 1
ATOM 758 C CA . PRO A 1 97 ? 18.680 -7.168 -17.074 1.00 61.91 97 PRO A CA 1
ATOM 759 C C . PRO A 1 97 ? 17.359 -7.335 -16.281 1.00 61.91 97 PRO A C 1
ATOM 761 O O . PRO A 1 97 ? 16.565 -6.400 -16.199 1.00 61.91 97 PRO A O 1
ATOM 764 N N . LEU A 1 98 ? 17.123 -8.490 -15.650 1.00 65.88 98 LEU A N 1
ATOM 765 C CA . LEU A 1 98 ? 15.984 -8.754 -14.764 1.00 65.88 98 LEU A CA 1
ATOM 766 C C . LEU A 1 98 ? 16.163 -8.199 -13.343 1.00 65.88 98 LEU A C 1
ATOM 768 O O . LEU A 1 98 ? 15.170 -7.902 -12.681 1.00 65.88 98 LEU A O 1
ATOM 772 N N . PHE A 1 99 ? 17.392 -8.052 -12.842 1.00 72.50 99 PHE A N 1
ATOM 773 C CA . PHE A 1 99 ? 17.587 -7.732 -11.423 1.00 72.50 99 PHE A CA 1
ATOM 774 C C . PHE A 1 99 ? 17.242 -6.284 -11.053 1.00 72.50 99 PHE A C 1
ATOM 776 O O . PHE A 1 99 ? 16.747 -6.031 -9.954 1.00 72.50 99 PHE A O 1
ATOM 783 N N . GLY A 1 100 ? 17.464 -5.329 -11.959 1.00 74.81 100 GLY A N 1
ATOM 784 C CA . GLY A 1 100 ? 17.115 -3.921 -11.735 1.00 74.81 100 GLY A CA 1
ATOM 785 C C . GLY A 1 100 ? 15.626 -3.731 -11.402 1.00 74.81 100 GLY A C 1
ATOM 786 O O . GLY A 1 100 ? 15.307 -3.183 -10.343 1.00 74.81 100 GLY A O 1
ATOM 787 N N . PRO A 1 101 ? 14.707 -4.241 -12.244 1.00 81.25 101 PRO A N 1
ATOM 788 C CA . PRO A 1 101 ? 13.276 -4.254 -11.956 1.00 81.25 101 PRO A CA 1
ATOM 789 C C . PRO A 1 101 ? 12.929 -4.888 -10.602 1.00 81.25 101 PRO A C 1
ATOM 791 O O . PRO A 1 101 ? 12.157 -4.304 -9.843 1.00 81.25 101 PRO A O 1
ATOM 794 N N . VAL A 1 102 ? 13.544 -6.022 -10.251 1.00 83.62 102 VAL A N 1
ATOM 795 C CA . VAL A 1 102 ? 13.282 -6.723 -8.980 1.00 83.62 102 VAL A CA 1
ATOM 796 C C . VAL A 1 102 ? 13.640 -5.856 -7.770 1.00 83.62 102 VAL A C 1
ATOM 798 O O . VAL A 1 102 ? 12.843 -5.730 -6.840 1.00 83.62 102 VAL A O 1
ATOM 801 N N . VAL A 1 103 ? 14.799 -5.193 -7.784 1.00 84.56 103 VAL A N 1
ATOM 802 C CA . VAL A 1 103 ? 15.204 -4.290 -6.692 1.00 84.56 103 VAL A CA 1
ATOM 803 C C . VAL A 1 103 ? 14.234 -3.114 -6.563 1.00 84.56 103 VAL A C 1
ATOM 805 O O . VAL A 1 103 ? 13.848 -2.749 -5.452 1.00 84.56 103 VAL A O 1
ATOM 808 N N . ILE A 1 104 ? 13.781 -2.544 -7.683 1.00 83.81 104 ILE A N 1
ATOM 809 C CA . ILE A 1 104 ? 12.809 -1.441 -7.682 1.00 83.81 104 ILE A CA 1
ATOM 810 C C . ILE A 1 104 ? 11.471 -1.884 -7.079 1.00 83.81 104 ILE A C 1
ATOM 812 O O . ILE A 1 104 ? 10.889 -1.142 -6.283 1.00 83.81 104 ILE A O 1
ATOM 816 N N . VAL A 1 105 ? 10.995 -3.087 -7.420 1.00 89.25 105 VAL A N 1
ATOM 817 C CA . VAL A 1 105 ? 9.785 -3.675 -6.825 1.00 89.25 105 VAL A CA 1
ATOM 818 C C . VAL A 1 105 ? 9.946 -3.796 -5.320 1.00 89.25 105 VAL A C 1
ATOM 820 O O . VAL A 1 105 ? 9.100 -3.297 -4.584 1.00 89.25 105 VAL A O 1
ATOM 823 N N . LEU A 1 106 ? 11.045 -4.390 -4.854 1.00 89.31 106 LEU A N 1
ATOM 824 C CA . LEU A 1 106 ? 11.299 -4.592 -3.427 1.00 89.31 106 LEU A CA 1
ATOM 825 C C . LEU A 1 106 ? 11.341 -3.259 -2.666 1.00 89.31 106 LEU A C 1
ATOM 827 O O . LEU A 1 106 ? 10.690 -3.109 -1.634 1.00 89.31 106 LEU A O 1
ATOM 831 N N . LEU A 1 107 ? 12.042 -2.252 -3.191 1.00 88.12 107 LEU A N 1
ATOM 832 C CA . LEU A 1 107 ? 12.130 -0.937 -2.548 1.00 88.12 107 LEU A CA 1
ATOM 833 C C . LEU A 1 107 ? 10.773 -0.221 -2.483 1.00 88.12 107 LEU A C 1
ATOM 835 O O . LEU A 1 107 ? 10.480 0.470 -1.504 1.00 88.12 107 LEU A O 1
ATOM 839 N N . LYS A 1 108 ? 9.932 -0.379 -3.512 1.00 90.31 108 LYS A N 1
ATOM 840 C CA . LYS A 1 108 ? 8.620 0.279 -3.591 1.00 90.31 108 LYS A CA 1
ATOM 841 C C . LYS A 1 108 ? 7.498 -0.517 -2.928 1.00 90.31 108 LYS A C 1
ATOM 843 O O . LYS A 1 108 ? 6.497 0.099 -2.569 1.00 90.31 108 LYS A O 1
ATOM 848 N N . ALA A 1 109 ? 7.662 -1.823 -2.724 1.00 92.88 109 ALA A N 1
ATOM 849 C CA . ALA A 1 109 ? 6.627 -2.750 -2.267 1.00 92.88 109 ALA A CA 1
ATOM 850 C C . ALA A 1 109 ? 5.895 -2.245 -1.021 1.00 92.88 109 ALA A C 1
ATOM 852 O O . ALA A 1 109 ? 4.691 -2.015 -1.063 1.00 92.88 109 ALA A O 1
ATOM 853 N N . SER A 1 110 ? 6.623 -1.957 0.062 1.00 92.12 110 SER A N 1
ATOM 854 C CA . SER A 1 110 ? 6.007 -1.497 1.316 1.00 92.12 110 SER A CA 1
ATOM 855 C C . SER A 1 110 ? 5.195 -0.211 1.146 1.00 92.12 110 SER A C 1
ATOM 857 O O . SER A 1 110 ? 4.071 -0.108 1.639 1.00 92.12 110 SER A O 1
ATOM 859 N N . ARG A 1 111 ? 5.726 0.752 0.384 1.00 92.38 111 ARG A N 1
ATOM 860 C CA . ARG A 1 111 ? 5.027 2.010 0.098 1.00 92.38 111 ARG A CA 1
ATOM 861 C C . ARG A 1 111 ? 3.796 1.774 -0.768 1.00 92.38 111 ARG A C 1
ATOM 863 O O . ARG A 1 111 ? 2.761 2.377 -0.512 1.00 92.38 111 ARG A O 1
ATOM 870 N N . SER A 1 112 ? 3.915 0.911 -1.771 1.00 92.81 112 SER A N 1
ATOM 871 C CA . SER A 1 112 ? 2.823 0.544 -2.670 1.00 92.81 112 SER A CA 1
ATOM 872 C C . SER A 1 112 ? 1.658 -0.056 -1.886 1.00 92.81 112 SER A C 1
ATOM 874 O O . SER A 1 112 ? 0.555 0.482 -1.934 1.00 92.81 112 SER A O 1
ATOM 876 N N . GLY A 1 113 ? 1.919 -1.073 -1.056 1.00 92.81 113 GLY A N 1
ATOM 877 C CA . GLY A 1 113 ? 0.892 -1.708 -0.225 1.00 92.81 113 GLY A CA 1
ATOM 878 C C . GLY A 1 113 ? 0.202 -0.721 0.718 1.00 92.81 113 GLY A C 1
ATOM 879 O O . GLY A 1 113 ? -1.021 -0.705 0.817 1.00 92.81 113 GLY A O 1
ATOM 880 N N . PHE A 1 114 ? 0.967 0.177 1.345 1.00 93.88 114 PHE A N 1
ATOM 881 C CA . PHE A 1 114 ? 0.404 1.212 2.218 1.00 93.88 114 PHE A CA 1
ATOM 882 C C . PHE A 1 114 ? -0.478 2.221 1.463 1.00 93.88 114 PHE A C 1
ATOM 884 O O . PHE A 1 114 ? -1.498 2.665 1.985 1.00 93.88 114 PHE A O 1
ATOM 891 N N . ILE A 1 115 ? -0.122 2.570 0.221 1.00 92.75 115 ILE A N 1
ATOM 892 C CA . ILE A 1 115 ? -0.938 3.448 -0.632 1.00 92.75 115 ILE A CA 1
ATOM 893 C C . ILE A 1 115 ? -2.261 2.773 -1.008 1.00 92.75 115 ILE A C 1
ATOM 895 O O . ILE A 1 115 ? -3.291 3.445 -1.013 1.00 92.75 115 ILE A O 1
ATOM 899 N N . LYS A 1 116 ? -2.267 1.463 -1.285 1.00 94.19 116 LYS A N 1
ATOM 900 C CA . LYS A 1 116 ? -3.501 0.724 -1.611 1.00 94.19 116 LYS A CA 1
ATOM 901 C C . LYS A 1 116 ? -4.505 0.716 -0.451 1.00 94.19 116 LYS A C 1
ATOM 903 O O . LYS A 1 116 ? -5.705 0.776 -0.688 1.00 94.19 116 LYS A O 1
ATOM 908 N N . HIS A 1 117 ? -4.031 0.762 0.794 1.00 94.38 117 HIS A N 1
ATOM 909 C CA . HIS A 1 117 ? -4.868 0.910 1.996 1.00 94.38 117 HIS A CA 1
ATOM 910 C C . HIS A 1 117 ? -5.232 2.350 2.365 1.00 94.38 117 HIS A C 1
ATOM 912 O O . HIS A 1 117 ? -5.887 2.584 3.380 1.00 94.38 117 HIS A O 1
ATOM 918 N N . LYS A 1 118 ? -4.889 3.344 1.539 1.00 93.25 118 LYS A N 1
ATOM 919 C CA . LYS A 1 118 ? -5.231 4.743 1.824 1.00 93.25 118 LYS A CA 1
ATOM 920 C C . LYS A 1 118 ? -6.732 4.937 2.075 1.00 93.25 118 LYS A C 1
ATOM 922 O O . LYS A 1 118 ? -7.086 5.627 3.030 1.00 93.25 118 LYS A O 1
ATOM 927 N N . ARG A 1 119 ? -7.599 4.313 1.264 1.00 93.75 119 ARG A N 1
ATOM 928 C CA . ARG A 1 119 ? -9.059 4.446 1.402 1.00 93.75 119 ARG A CA 1
ATOM 929 C C . ARG A 1 119 ? -9.569 3.866 2.721 1.00 93.75 119 ARG A C 1
ATOM 931 O O . ARG A 1 119 ? -10.352 4.524 3.399 1.00 93.75 119 ARG A O 1
ATOM 938 N N . TYR A 1 120 ? -9.049 2.715 3.136 1.00 92.69 120 TYR A N 1
ATOM 939 C CA . TYR A 1 120 ? -9.320 2.150 4.458 1.00 92.69 120 TYR A CA 1
ATOM 940 C C . TYR A 1 120 ? -8.981 3.138 5.582 1.00 92.69 120 TYR A C 1
ATOM 942 O O . TYR A 1 120 ? -9.813 3.412 6.444 1.00 92.69 120 TYR A O 1
ATOM 950 N N . PHE A 1 121 ? -7.792 3.751 5.543 1.00 91.94 121 PHE A N 1
ATOM 951 C CA . PHE A 1 121 ? -7.395 4.727 6.562 1.00 91.94 121 PHE A CA 1
ATOM 952 C C . PHE A 1 121 ? -8.281 5.980 6.576 1.00 91.94 121 PHE A C 1
ATOM 954 O O . PHE A 1 121 ? -8.433 6.607 7.624 1.00 91.94 121 PHE A O 1
ATOM 961 N N . GLU A 1 122 ? -8.832 6.370 5.423 1.00 90.94 122 GLU A N 1
ATOM 962 C CA . GLU A 1 122 ? -9.789 7.474 5.308 1.00 90.94 122 GLU A CA 1
ATOM 963 C C . GLU A 1 122 ? -11.152 7.108 5.900 1.00 90.94 122 GLU A C 1
ATOM 965 O O . GLU A 1 122 ? -11.674 7.880 6.698 1.00 90.94 122 GLU A O 1
ATOM 970 N N . LEU A 1 123 ? -11.704 5.935 5.564 1.00 89.50 123 LEU A N 1
ATOM 971 C CA . LEU A 1 123 ? -12.973 5.445 6.124 1.00 89.50 123 LEU A CA 1
ATOM 972 C C . LEU A 1 123 ? -12.901 5.306 7.647 1.00 89.50 123 LEU A C 1
ATOM 974 O O . LEU A 1 123 ? -13.833 5.656 8.367 1.00 89.50 123 LEU A O 1
ATOM 978 N N . LYS A 1 124 ? -11.745 4.865 8.136 1.00 86.94 124 LYS A N 1
ATOM 979 C CA . LYS A 1 124 ? -11.459 4.717 9.559 1.00 86.94 124 LYS A CA 1
ATOM 980 C C . LYS A 1 124 ? -11.227 6.043 10.292 1.00 86.94 124 LYS A C 1
ATOM 982 O O . LYS A 1 124 ? -11.231 6.074 11.523 1.00 86.94 124 LYS A O 1
ATOM 987 N N . GLY A 1 125 ? -11.012 7.132 9.550 1.00 86.50 125 GLY A N 1
ATOM 988 C CA . GLY A 1 125 ? -10.758 8.461 10.104 1.00 86.50 125 GLY A CA 1
ATOM 989 C C . GLY A 1 125 ? -9.392 8.609 10.779 1.00 86.50 125 GLY A C 1
ATOM 990 O O . GLY A 1 125 ? -9.275 9.363 11.739 1.00 86.50 125 GLY A O 1
ATOM 991 N N . LEU A 1 126 ? -8.359 7.891 10.317 1.00 85.31 126 LEU A N 1
ATOM 992 C CA . LEU A 1 126 ? -7.044 7.920 10.968 1.00 85.31 126 LEU A CA 1
ATOM 993 C C . LEU A 1 126 ? -6.323 9.264 10.785 1.00 85.31 126 LEU A C 1
ATOM 995 O O . LEU A 1 126 ? -6.196 9.775 9.661 1.00 85.31 126 LEU A O 1
ATOM 999 N N . THR A 1 127 ? -5.747 9.772 11.876 1.00 85.38 127 THR A N 1
ATOM 1000 C CA . THR A 1 127 ? -4.906 10.976 11.876 1.00 85.38 127 THR A CA 1
ATOM 1001 C C . THR A 1 127 ? -3.544 10.709 11.224 1.00 85.38 127 THR A C 1
ATOM 1003 O O . THR A 1 127 ? -3.113 9.567 11.032 1.00 85.38 127 THR A O 1
ATOM 1006 N N . LEU A 1 128 ? -2.826 11.774 10.853 1.00 83.25 128 LEU A N 1
ATOM 1007 C CA . LEU A 1 128 ? -1.505 11.642 10.228 1.00 83.25 128 LEU A CA 1
ATOM 1008 C C . LEU A 1 128 ? -0.486 10.964 11.162 1.00 83.25 128 LEU A C 1
ATOM 1010 O O . LEU A 1 128 ? 0.324 10.156 10.704 1.00 83.25 128 LEU A O 1
ATOM 1014 N N . ALA A 1 129 ? -0.559 11.249 12.465 1.00 82.25 129 ALA A N 1
ATOM 1015 C CA . ALA A 1 129 ? 0.300 10.637 13.474 1.00 82.25 129 ALA A CA 1
ATOM 1016 C C . ALA A 1 129 ? 0.069 9.119 13.562 1.00 82.25 129 ALA A C 1
ATOM 1018 O O . ALA A 1 129 ? 1.025 8.344 13.520 1.00 82.25 129 ALA A O 1
ATOM 1019 N N . GLN A 1 130 ? -1.196 8.690 13.561 1.00 84.88 130 GLN A N 1
ATOM 1020 C CA . GLN A 1 130 ? -1.581 7.275 13.567 1.00 84.88 130 GLN A CA 1
ATOM 1021 C C . GLN A 1 130 ? -1.104 6.544 12.304 1.00 84.88 130 GLN A C 1
ATOM 1023 O O . GLN A 1 130 ? -0.549 5.446 12.383 1.00 84.88 130 GLN A O 1
ATOM 1028 N N . LYS A 1 131 ? -1.240 7.172 11.128 1.00 87.38 131 LYS A N 1
ATOM 1029 C CA . LYS A 1 131 ? -0.717 6.627 9.861 1.00 87.38 131 LYS A CA 1
ATOM 1030 C C . LYS A 1 131 ? 0.803 6.449 9.909 1.00 87.38 131 LYS A C 1
ATOM 1032 O O . LYS A 1 131 ? 1.307 5.419 9.466 1.00 87.38 131 LYS A O 1
ATOM 1037 N N . ASN A 1 132 ? 1.534 7.417 10.464 1.00 86.12 132 ASN A N 1
ATOM 1038 C CA . ASN A 1 132 ? 2.990 7.326 10.592 1.00 86.12 132 ASN A CA 1
ATOM 1039 C C . ASN A 1 132 ? 3.422 6.237 11.590 1.00 86.12 132 ASN A C 1
ATOM 1041 O O . ASN A 1 132 ? 4.364 5.487 11.327 1.00 86.12 132 ASN A O 1
ATOM 1045 N N . TYR A 1 133 ? 2.707 6.101 12.709 1.00 85.44 133 TYR A N 1
ATOM 1046 C CA . TYR A 1 133 ? 2.927 5.000 13.644 1.00 85.44 133 TYR A CA 1
ATOM 1047 C C . TYR A 1 133 ? 2.756 3.644 12.951 1.00 85.44 133 TYR A C 1
ATOM 1049 O O . TYR A 1 133 ? 3.628 2.779 13.063 1.00 85.44 133 TYR A O 1
ATOM 1057 N N . LEU A 1 134 ? 1.673 3.480 12.183 1.00 88.06 134 LEU A N 1
ATOM 1058 C CA . LEU A 1 134 ? 1.382 2.251 11.448 1.00 88.06 134 LEU A CA 1
ATOM 1059 C C . LEU A 1 134 ? 2.454 1.953 10.395 1.00 88.06 134 LEU A C 1
ATOM 1061 O O . LEU A 1 134 ? 2.911 0.816 10.277 1.00 88.06 134 LEU A O 1
ATOM 1065 N N . TRP A 1 135 ? 2.912 2.988 9.689 1.00 88.69 135 TRP A N 1
ATOM 1066 C CA . TRP A 1 135 ? 4.023 2.894 8.747 1.00 88.69 135 TRP A CA 1
ATOM 1067 C C . TRP A 1 135 ? 5.315 2.407 9.410 1.00 88.69 135 TRP A C 1
ATOM 1069 O O . TRP A 1 135 ? 6.043 1.619 8.813 1.00 88.69 135 TRP A O 1
ATOM 1079 N N . CYS A 1 136 ? 5.605 2.834 10.640 1.00 86.31 136 CYS A N 1
ATOM 1080 C CA . CYS A 1 136 ? 6.819 2.431 11.348 1.00 86.31 136 CYS A CA 1
ATOM 1081 C C . CYS A 1 136 ? 6.714 1.014 11.939 1.00 86.31 136 CYS A C 1
ATOM 1083 O O . CYS A 1 136 ? 7.656 0.235 11.804 1.00 86.31 136 CYS A O 1
ATOM 1085 N N . HIS A 1 137 ? 5.575 0.657 12.541 1.00 86.31 137 HIS A N 1
ATOM 1086 C CA . HIS A 1 137 ? 5.420 -0.590 13.305 1.00 86.31 137 HIS A CA 1
ATOM 1087 C C . HIS A 1 137 ? 4.912 -1.773 12.474 1.00 86.31 137 HIS A C 1
ATOM 1089 O O . HIS A 1 137 ? 5.279 -2.920 12.726 1.00 86.31 137 HIS A O 1
ATOM 1095 N N . LYS A 1 138 ? 4.081 -1.527 11.457 1.00 88.25 138 LYS A N 1
ATOM 1096 C CA . LYS A 1 138 ? 3.453 -2.580 10.639 1.00 88.25 138 LYS A CA 1
ATOM 1097 C C . LYS A 1 138 ? 3.996 -2.632 9.210 1.00 88.25 138 LYS A C 1
ATOM 1099 O O . LYS A 1 138 ? 3.455 -3.347 8.374 1.00 88.25 138 LYS A O 1
ATOM 1104 N N . ARG A 1 139 ? 5.111 -1.943 8.931 1.00 89.81 139 ARG A N 1
ATOM 1105 C CA . ARG A 1 139 ? 5.746 -1.843 7.600 1.00 89.81 139 ARG A CA 1
ATOM 1106 C C . ARG A 1 139 ? 5.915 -3.175 6.867 1.00 89.81 139 ARG A C 1
ATOM 1108 O O . ARG A 1 139 ? 5.771 -3.227 5.648 1.00 89.81 139 ARG A O 1
ATOM 1115 N N . HIS A 1 140 ? 6.259 -4.223 7.612 1.00 91.44 140 HIS A N 1
ATOM 1116 C CA . HIS A 1 140 ? 6.541 -5.561 7.094 1.00 91.44 140 HIS A CA 1
ATOM 1117 C C . HIS A 1 140 ? 5.290 -6.250 6.526 1.00 91.44 140 HIS A C 1
ATOM 1119 O O . HIS A 1 140 ? 5.385 -6.913 5.500 1.00 91.44 140 HIS A O 1
ATOM 1125 N N . LEU A 1 141 ? 4.111 -6.032 7.117 1.00 91.75 141 LEU A N 1
ATOM 1126 C CA . LEU A 1 141 ? 2.845 -6.566 6.596 1.00 91.75 141 LEU A CA 1
ATOM 1127 C C . LEU A 1 141 ? 2.496 -5.915 5.253 1.00 91.75 141 LEU A C 1
ATOM 1129 O O . LEU A 1 141 ? 2.224 -6.599 4.268 1.00 91.75 141 LEU A O 1
ATOM 1133 N N . TYR A 1 142 ? 2.619 -4.586 5.186 1.00 93.75 142 TYR A N 1
ATOM 1134 C CA . TYR A 1 142 ? 2.407 -3.826 3.951 1.00 93.75 142 TYR A CA 1
ATOM 1135 C C . TYR A 1 142 ? 3.442 -4.139 2.868 1.00 93.75 142 TYR A C 1
ATOM 1137 O O . TYR A 1 142 ? 3.151 -3.981 1.684 1.00 93.75 142 TYR A O 1
ATOM 1145 N N . PHE A 1 143 ? 4.645 -4.577 3.251 1.00 94.88 143 PHE A N 1
ATOM 1146 C CA . PHE A 1 143 ? 5.669 -5.007 2.305 1.00 94.88 143 PHE A CA 1
ATOM 1147 C C . PHE A 1 143 ? 5.230 -6.242 1.524 1.00 94.88 143 PHE A C 1
ATOM 1149 O O . PHE A 1 143 ? 5.251 -6.193 0.300 1.00 94.88 143 PHE A O 1
ATOM 1156 N N . SER A 1 144 ? 4.791 -7.306 2.199 1.00 94.44 144 SER A N 1
ATOM 1157 C CA . SER A 1 144 ? 4.400 -8.549 1.523 1.00 94.44 144 SER A CA 1
ATOM 1158 C C . SER A 1 144 ? 3.200 -8.345 0.600 1.00 94.44 144 SER A C 1
ATOM 1160 O O . SER A 1 144 ? 3.230 -8.773 -0.552 1.00 94.44 144 SER A O 1
ATOM 1162 N N . PHE A 1 145 ? 2.176 -7.623 1.066 1.00 95.25 145 PHE A N 1
ATOM 1163 C CA . PHE A 1 145 ? 1.013 -7.291 0.241 1.00 95.25 145 PHE A CA 1
ATOM 1164 C C . PHE A 1 145 ? 1.402 -6.425 -0.966 1.00 95.25 145 PHE A C 1
ATOM 1166 O O . PHE A 1 145 ? 1.092 -6.738 -2.117 1.00 95.25 145 PHE A O 1
ATOM 1173 N N . GLY A 1 146 ? 2.149 -5.350 -0.716 1.00 94.00 146 GLY A N 1
ATOM 1174 C CA . GLY A 1 146 ? 2.569 -4.430 -1.762 1.00 94.00 146 GLY A CA 1
ATOM 1175 C C . GLY A 1 146 ? 3.572 -5.027 -2.747 1.00 94.00 146 GLY A C 1
ATOM 1176 O O . GLY A 1 146 ? 3.619 -4.580 -3.892 1.00 94.00 146 GLY A O 1
ATOM 1177 N N . PHE A 1 147 ? 4.338 -6.045 -2.349 1.00 95.19 147 PHE A N 1
ATOM 1178 C CA . PHE A 1 147 ? 5.224 -6.793 -3.237 1.00 95.19 147 PHE A CA 1
ATOM 1179 C C . PHE A 1 147 ? 4.413 -7.487 -4.330 1.00 95.19 147 PHE A C 1
ATOM 1181 O O . PHE A 1 147 ? 4.610 -7.185 -5.504 1.00 95.19 147 PHE A O 1
ATOM 1188 N N . TRP A 1 148 ? 3.438 -8.318 -3.952 1.00 94.44 148 TRP A N 1
ATOM 1189 C CA . TRP A 1 148 ? 2.582 -9.023 -4.911 1.00 94.44 148 TRP A CA 1
ATOM 1190 C C . TRP A 1 148 ? 1.760 -8.074 -5.782 1.00 94.44 148 TRP A C 1
ATOM 1192 O O . TRP A 1 148 ? 1.657 -8.285 -6.992 1.00 94.44 148 TRP A O 1
ATOM 1202 N N . CYS A 1 149 ? 1.261 -6.978 -5.201 1.00 93.75 149 CYS A N 1
ATOM 1203 C CA . CYS A 1 149 ? 0.577 -5.937 -5.967 1.00 93.75 149 CYS A CA 1
ATOM 1204 C C . CYS A 1 149 ? 1.494 -5.338 -7.041 1.00 93.75 149 CYS A C 1
ATOM 1206 O O . CYS A 1 149 ? 1.116 -5.239 -8.205 1.00 93.75 149 CYS A O 1
ATOM 1208 N N . THR A 1 150 ? 2.717 -4.962 -6.654 1.00 92.38 150 THR A N 1
ATOM 1209 C CA . THR A 1 150 ? 3.671 -4.297 -7.551 1.00 92.38 150 THR A CA 1
ATOM 1210 C C . THR A 1 150 ? 4.175 -5.251 -8.635 1.00 92.38 150 THR A C 1
ATOM 1212 O O . THR A 1 150 ? 4.336 -4.830 -9.775 1.00 92.38 150 THR A O 1
ATOM 1215 N N . VAL A 1 151 ? 4.382 -6.533 -8.311 1.00 92.75 151 VAL A N 1
ATOM 1216 C CA . VAL A 1 151 ? 4.722 -7.574 -9.296 1.00 92.75 151 VAL A CA 1
ATOM 1217 C C . VAL A 1 151 ? 3.602 -7.732 -10.326 1.00 92.75 151 VAL A C 1
ATOM 1219 O O . VAL A 1 151 ? 3.874 -7.767 -11.521 1.00 92.75 151 VAL A O 1
ATOM 1222 N N . SER A 1 152 ? 2.345 -7.763 -9.883 1.00 90.62 152 SER A N 1
ATOM 1223 C CA . SER A 1 152 ? 1.196 -7.907 -10.787 1.00 90.62 152 SER A CA 1
ATOM 1224 C C . SER A 1 152 ? 1.015 -6.676 -11.685 1.00 90.62 152 SER A C 1
ATOM 1226 O O . SER A 1 152 ? 0.721 -6.791 -12.871 1.00 90.62 152 SER A O 1
ATOM 1228 N N . GLU A 1 153 ? 1.277 -5.481 -11.151 1.00 89.06 153 GLU A N 1
ATOM 1229 C CA . GLU A 1 153 ? 1.206 -4.212 -11.893 1.00 89.06 153 GLU A CA 1
ATOM 1230 C C . GLU A 1 153 ? 2.350 -4.007 -12.893 1.00 89.06 153 GLU A C 1
ATOM 1232 O O . GLU A 1 153 ? 2.244 -3.147 -13.770 1.00 89.06 153 GLU A O 1
ATOM 1237 N N . MET A 1 154 ? 3.436 -4.780 -12.792 1.00 85.50 154 MET A N 1
ATOM 1238 C CA . MET A 1 154 ? 4.533 -4.726 -13.760 1.00 85.50 154 MET A CA 1
ATOM 1239 C C . MET A 1 154 ? 4.168 -5.319 -15.118 1.00 85.50 154 MET A C 1
ATOM 1241 O O . MET A 1 154 ? 4.879 -5.050 -16.087 1.00 85.50 154 MET A O 1
ATOM 1245 N N . ILE A 1 155 ? 3.093 -6.106 -15.210 1.00 85.62 155 ILE A N 1
ATOM 1246 C CA . ILE A 1 155 ? 2.671 -6.700 -16.475 1.00 85.62 155 ILE A CA 1
ATOM 1247 C C . ILE A 1 155 ? 2.079 -5.586 -17.355 1.00 85.62 155 ILE A C 1
ATOM 1249 O O . ILE A 1 155 ? 1.017 -5.039 -17.029 1.00 85.62 155 ILE A O 1
ATOM 1253 N N . PRO A 1 156 ? 2.745 -5.214 -18.467 1.00 73.06 156 PRO A N 1
ATOM 1254 C CA . PRO A 1 156 ? 2.231 -4.182 -19.355 1.00 73.06 156 PRO A CA 1
ATOM 1255 C C . PRO A 1 156 ? 0.893 -4.633 -19.952 1.00 73.06 156 PRO A C 1
ATOM 1257 O O . PRO A 1 156 ? 0.648 -5.826 -20.112 1.00 73.06 156 PRO A O 1
ATOM 1260 N N . LEU A 1 157 ? 0.025 -3.676 -20.287 1.00 75.12 157 LEU A N 1
ATOM 1261 C CA . LEU A 1 157 ? -1.338 -3.877 -20.818 1.00 75.12 157 LEU A CA 1
ATOM 1262 C C . LEU A 1 157 ? -2.365 -4.443 -19.819 1.00 75.12 157 LEU A C 1
ATOM 1264 O O . LEU A 1 157 ? -3.519 -4.029 -19.862 1.00 75.12 157 LEU A O 1
ATOM 1268 N N . LEU A 1 158 ? -1.972 -5.322 -18.893 1.00 81.62 158 LEU A N 1
ATOM 1269 C CA . LEU A 1 158 ? -2.880 -5.886 -17.880 1.00 81.62 158 LEU A CA 1
ATOM 1270 C C . LEU A 1 158 ? -2.941 -5.072 -16.579 1.00 81.62 158 LEU A C 1
ATOM 1272 O O . LEU A 1 158 ? -3.770 -5.356 -15.713 1.00 81.62 158 LEU A O 1
ATOM 1276 N N . ASN A 1 159 ? -2.099 -4.046 -16.432 1.00 82.31 159 ASN A N 1
ATOM 1277 C CA . ASN A 1 159 ? -2.002 -3.266 -15.197 1.00 82.31 159 ASN A CA 1
ATOM 1278 C C . ASN A 1 159 ? -3.335 -2.643 -14.747 1.00 82.31 159 ASN A C 1
ATOM 1280 O O . ASN A 1 159 ? -3.578 -2.582 -13.548 1.00 82.31 159 ASN A O 1
ATOM 1284 N N . ILE A 1 160 ? -4.216 -2.243 -15.673 1.00 85.31 160 ILE A N 1
ATOM 1285 C CA . ILE A 1 160 ? -5.526 -1.664 -15.347 1.00 85.31 160 ILE A CA 1
ATOM 1286 C C . ILE A 1 160 ? -6.383 -2.674 -14.592 1.00 85.31 160 ILE A C 1
ATOM 1288 O O . ILE A 1 160 ? -6.930 -2.343 -13.546 1.00 85.31 160 ILE A O 1
ATOM 1292 N N . ILE A 1 161 ? -6.452 -3.913 -15.081 1.00 89.56 161 ILE A N 1
ATOM 1293 C CA . ILE A 1 161 ? -7.211 -4.990 -14.436 1.00 89.56 161 ILE A CA 1
ATOM 1294 C C . ILE A 1 161 ? -6.594 -5.293 -13.069 1.00 89.56 161 ILE A C 1
ATOM 1296 O O . ILE A 1 161 ? -7.301 -5.330 -12.064 1.00 89.56 161 ILE A O 1
ATOM 1300 N N . PHE A 1 162 ? -5.264 -5.407 -13.009 1.00 91.69 162 PHE A N 1
ATOM 1301 C CA . PHE A 1 162 ? -4.564 -5.640 -11.748 1.00 91.69 162 PHE A CA 1
ATOM 1302 C C . PHE A 1 162 ? -4.719 -4.492 -10.747 1.00 91.69 162 PHE A C 1
ATOM 1304 O O . PHE A 1 162 ? -4.710 -4.753 -9.548 1.00 91.69 162 PHE A O 1
ATOM 1311 N N . PHE A 1 163 ? -4.931 -3.245 -11.180 1.00 90.75 163 PHE A N 1
ATOM 1312 C CA . PHE A 1 163 ? -5.260 -2.160 -10.257 1.00 90.75 163 PHE A CA 1
ATOM 1313 C C . PHE A 1 163 ? -6.579 -2.425 -9.528 1.00 90.75 163 PHE A C 1
ATOM 1315 O O . PHE A 1 163 ? -6.613 -2.253 -8.309 1.00 90.75 163 PHE A O 1
ATOM 1322 N N . TYR A 1 164 ? -7.619 -2.887 -10.231 1.00 92.94 164 TYR A N 1
ATOM 1323 C CA . TYR A 1 164 ? -8.884 -3.278 -9.602 1.00 92.94 164 TYR A CA 1
ATOM 1324 C C . TYR A 1 164 ? -8.693 -4.487 -8.685 1.00 92.94 164 TYR A C 1
ATOM 1326 O O . TYR A 1 164 ? -9.062 -4.414 -7.516 1.00 92.94 164 TYR A O 1
ATOM 1334 N N . THR A 1 165 ? -8.029 -5.549 -9.152 1.00 94.88 165 THR A N 1
ATOM 1335 C CA . THR A 1 165 ? -7.758 -6.744 -8.333 1.00 94.88 165 THR A CA 1
ATOM 1336 C C . THR A 1 165 ? -6.985 -6.408 -7.056 1.00 94.88 165 THR A C 1
ATOM 1338 O O . THR A 1 165 ? -7.343 -6.868 -5.974 1.00 94.88 165 THR A O 1
ATOM 1341 N N . ASN A 1 166 ? -5.959 -5.557 -7.146 1.00 95.38 166 ASN A N 1
ATOM 1342 C CA . ASN A 1 166 ? -5.166 -5.133 -5.992 1.00 95.38 166 ASN A CA 1
ATOM 1343 C C . ASN A 1 166 ? -5.991 -4.305 -5.000 1.00 95.38 166 ASN A C 1
ATOM 1345 O O . ASN A 1 166 ? -5.761 -4.389 -3.798 1.00 95.38 166 ASN A O 1
ATOM 1349 N N . ILE A 1 167 ? -6.940 -3.497 -5.480 1.00 95.75 167 ILE A N 1
ATOM 1350 C CA . ILE A 1 167 ? -7.826 -2.709 -4.618 1.00 95.75 167 ILE A CA 1
ATOM 1351 C C . ILE A 1 167 ? -8.895 -3.579 -3.954 1.00 95.75 167 ILE A C 1
ATOM 1353 O O . ILE A 1 167 ? -9.136 -3.404 -2.763 1.00 95.75 167 ILE A O 1
ATOM 1357 N N . ILE A 1 168 ? -9.459 -4.555 -4.668 1.00 95.88 168 ILE A N 1
ATOM 1358 C CA . ILE A 1 168 ? -10.363 -5.560 -4.090 1.00 95.88 168 ILE A CA 1
ATOM 1359 C C . ILE A 1 168 ? -9.625 -6.350 -3.002 1.00 95.88 168 ILE A C 1
ATOM 1361 O O . ILE A 1 168 ? -10.100 -6.435 -1.874 1.00 95.88 168 ILE A O 1
ATOM 1365 N N . GLY A 1 169 ? -8.412 -6.834 -3.286 1.00 95.62 169 GLY A N 1
ATOM 1366 C CA . GLY A 1 169 ? -7.581 -7.518 -2.291 1.00 95.62 169 GLY A CA 1
ATOM 1367 C C . GLY A 1 169 ? -7.222 -6.628 -1.096 1.00 95.62 169 GLY A C 1
ATOM 1368 O O . GLY A 1 169 ? -7.196 -7.092 0.040 1.00 95.62 169 GLY A O 1
ATOM 1369 N N . ALA A 1 170 ? -7.001 -5.330 -1.321 1.00 96.25 170 ALA A N 1
ATOM 1370 C CA . ALA A 1 170 ? -6.783 -4.369 -0.245 1.00 96.25 170 ALA A CA 1
ATOM 1371 C C . ALA A 1 170 ? -8.041 -4.201 0.629 1.00 96.25 170 ALA A C 1
ATOM 1373 O O . ALA A 1 170 ? -7.921 -4.130 1.852 1.00 96.25 170 ALA A O 1
ATOM 1374 N N . ALA A 1 171 ? -9.232 -4.156 0.026 1.00 95.75 171 ALA A N 1
ATOM 1375 C CA . ALA A 1 171 ? -10.507 -4.077 0.739 1.00 95.75 171 ALA A CA 1
ATOM 1376 C C . ALA A 1 171 ? -10.763 -5.340 1.567 1.00 95.75 171 ALA A C 1
ATOM 1378 O O . ALA A 1 171 ? -11.017 -5.239 2.764 1.00 95.75 171 ALA A O 1
ATOM 1379 N N . MET A 1 172 ? -10.582 -6.522 0.974 1.00 94.94 172 MET A N 1
ATOM 1380 C CA . MET A 1 172 ? -10.701 -7.803 1.679 1.00 94.94 172 MET A CA 1
ATOM 1381 C C . MET A 1 172 ? -9.706 -7.914 2.836 1.00 94.94 172 MET A C 1
ATOM 1383 O O . MET A 1 172 ? -10.074 -8.289 3.942 1.00 94.94 172 MET A O 1
ATOM 1387 N N . TRP A 1 173 ? -8.455 -7.494 2.636 1.00 95.19 173 TRP A N 1
ATOM 1388 C CA . TRP A 1 173 ? -7.491 -7.488 3.733 1.00 95.19 173 TRP A CA 1
ATOM 1389 C C . TRP A 1 173 ? -7.891 -6.507 4.850 1.00 95.19 173 TRP A C 1
ATOM 1391 O O . TRP A 1 173 ? -7.684 -6.787 6.028 1.00 95.19 173 TRP A O 1
ATOM 1401 N N . ALA A 1 174 ? -8.492 -5.363 4.508 1.00 93.12 174 ALA A N 1
ATOM 1402 C CA . ALA A 1 174 ? -9.031 -4.436 5.501 1.00 93.12 174 ALA A CA 1
ATOM 1403 C C . ALA A 1 174 ? -10.208 -5.043 6.286 1.00 93.12 174 ALA A C 1
ATOM 1405 O O . ALA A 1 174 ? -10.259 -4.885 7.505 1.00 93.12 174 ALA A O 1
ATOM 1406 N N . ILE A 1 175 ? -11.100 -5.776 5.616 1.00 93.19 175 ILE A N 1
ATOM 1407 C CA . ILE A 1 175 ? -12.173 -6.562 6.244 1.00 93.19 175 ILE A CA 1
ATOM 1408 C C . ILE A 1 175 ? -11.594 -7.564 7.238 1.00 93.19 175 ILE A C 1
ATOM 1410 O O . ILE A 1 175 ? -12.046 -7.613 8.378 1.00 93.19 175 ILE A O 1
ATOM 1414 N N . ASP A 1 176 ? -10.589 -8.342 6.835 1.00 93.06 176 ASP A N 1
ATOM 1415 C CA . ASP A 1 176 ? -9.997 -9.366 7.698 1.00 93.06 176 ASP A CA 1
ATOM 1416 C C . ASP A 1 176 ? -9.390 -8.748 8.963 1.00 93.06 176 ASP A C 1
ATOM 1418 O O . ASP A 1 176 ? -9.539 -9.288 10.059 1.00 93.06 176 ASP A O 1
ATOM 1422 N N . ILE A 1 177 ? -8.760 -7.572 8.838 1.00 91.06 177 ILE A N 1
ATOM 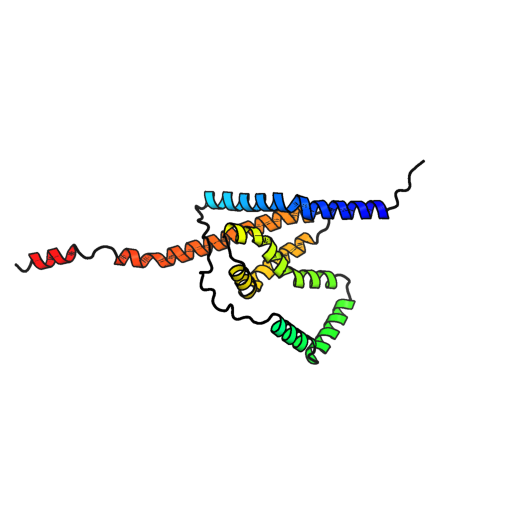1423 C CA . ILE A 1 177 ? -8.262 -6.806 9.988 1.00 91.06 177 ILE A CA 1
ATOM 1424 C C . ILE A 1 177 ? -9.408 -6.432 10.939 1.00 91.06 177 ILE A C 1
ATOM 1426 O O . ILE A 1 177 ? -9.254 -6.574 12.153 1.00 91.06 177 ILE A O 1
ATOM 1430 N N . GLU A 1 178 ? -10.542 -5.956 10.421 1.00 89.62 178 GLU A N 1
ATOM 1431 C CA . GLU A 1 178 ? -11.702 -5.601 11.249 1.00 89.62 178 GLU A CA 1
ATOM 1432 C C . GLU A 1 178 ? -12.370 -6.835 11.873 1.00 89.62 178 GLU A C 1
ATOM 1434 O O . GLU A 1 178 ? -12.718 -6.797 13.050 1.00 89.62 178 GLU A O 1
ATOM 1439 N N . LYS A 1 179 ? -12.484 -7.954 11.145 1.00 90.44 179 LYS A N 1
ATOM 1440 C CA . LYS A 1 179 ? -13.017 -9.221 11.676 1.00 90.44 179 LYS A CA 1
ATOM 1441 C C . LYS A 1 179 ? -12.203 -9.709 12.873 1.00 90.44 179 LYS A C 1
ATOM 1443 O O . LYS A 1 179 ? -12.768 -9.969 13.933 1.00 90.44 179 LYS A O 1
ATOM 1448 N N . LEU A 1 180 ? -10.876 -9.757 12.727 1.00 89.19 180 LEU A N 1
ATOM 1449 C CA . LEU A 1 180 ? -9.956 -10.124 13.810 1.00 89.19 180 LEU A CA 1
ATOM 1450 C C . LEU A 1 180 ? -10.037 -9.154 14.996 1.00 89.19 180 LEU A C 1
ATOM 1452 O O . LEU A 1 180 ? -9.821 -9.533 16.145 1.00 89.19 180 LEU A O 1
ATOM 1456 N N . MET A 1 181 ? -10.323 -7.879 14.735 1.00 84.44 181 MET A N 1
ATOM 1457 C CA . MET A 1 181 ? -10.459 -6.886 15.793 1.00 84.44 181 MET A CA 1
ATOM 1458 C C . MET A 1 181 ? -11.774 -7.039 16.560 1.00 84.44 181 MET A C 1
ATOM 1460 O O . MET A 1 181 ? -11.773 -6.934 17.787 1.00 84.44 181 MET A O 1
ATOM 1464 N N . ASN A 1 182 ? -12.872 -7.315 15.860 1.00 85.06 182 ASN A N 1
ATOM 1465 C CA . ASN A 1 182 ? -14.185 -7.520 16.466 1.00 85.06 182 ASN A CA 1
ATOM 1466 C C . ASN A 1 182 ? -14.194 -8.783 17.332 1.00 85.06 182 ASN A C 1
ATOM 1468 O O . ASN A 1 182 ? -14.649 -8.718 18.472 1.00 85.06 182 ASN A O 1
ATOM 1472 N N . SER A 1 183 ? -13.582 -9.877 16.861 1.00 85.94 183 SER A N 1
ATOM 1473 C CA . SER A 1 183 ? -13.445 -11.102 17.659 1.00 85.94 183 SER A CA 1
ATOM 1474 C C . SER A 1 183 ? -12.640 -10.877 18.943 1.00 85.94 183 SER A C 1
ATOM 1476 O O . SER A 1 183 ? -13.010 -11.367 20.008 1.00 85.94 183 SER A O 1
ATOM 1478 N N . ASN A 1 184 ? -11.554 -10.098 18.875 1.00 83.50 184 ASN A N 1
ATOM 1479 C CA . ASN A 1 184 ? -10.738 -9.799 20.056 1.00 83.50 184 ASN A CA 1
ATOM 1480 C C . ASN A 1 184 ? -11.511 -8.975 21.099 1.00 83.50 184 ASN A C 1
ATOM 1482 O O . ASN A 1 184 ? -11.365 -9.211 22.299 1.00 83.50 184 ASN A O 1
ATOM 1486 N N . LYS A 1 185 ? -12.355 -8.031 20.668 1.00 76.62 185 LYS A N 1
ATOM 1487 C CA . LYS A 1 185 ? -13.197 -7.251 21.587 1.00 76.62 185 LYS A CA 1
ATOM 1488 C C . LYS A 1 185 ? -14.267 -8.104 22.254 1.00 76.62 185 LYS A C 1
ATOM 1490 O O . LYS A 1 185 ? -14.392 -8.055 23.472 1.00 76.62 185 LYS A O 1
ATOM 1495 N N . GLU A 1 186 ? -14.959 -8.938 21.484 1.00 70.56 186 GLU A N 1
ATOM 1496 C CA . GLU A 1 186 ? -15.992 -9.835 22.011 1.00 70.56 186 GLU A CA 1
ATOM 1497 C C . GLU A 1 186 ? -15.425 -10.810 23.055 1.00 70.56 186 GLU A C 1
ATOM 1499 O O . GLU A 1 186 ? -16.057 -11.060 24.075 1.00 70.56 186 GLU A O 1
ATOM 1504 N N . SER A 1 187 ? -14.184 -11.277 22.872 1.00 64.06 187 SER A N 1
ATOM 1505 C CA . SER A 1 187 ? -13.489 -12.111 23.865 1.00 64.06 187 SER A CA 1
ATOM 1506 C C . SER A 1 187 ? -13.044 -11.377 25.139 1.00 64.06 187 SER A C 1
ATOM 1508 O O . SER A 1 187 ? -12.747 -12.029 26.136 1.00 64.06 187 SER A O 1
ATOM 1510 N N . THR A 1 188 ? -13.004 -10.040 25.129 1.00 61.69 188 THR A N 1
ATOM 1511 C CA . THR A 1 188 ? -12.599 -9.224 26.290 1.00 61.69 188 THR A CA 1
ATOM 1512 C C . THR A 1 188 ? -13.801 -8.825 27.165 1.00 61.69 188 THR A C 1
ATOM 1514 O O . THR A 1 188 ? -13.643 -8.614 28.362 1.00 61.69 188 THR A O 1
ATOM 1517 N N . GLU A 1 189 ? -15.015 -8.792 26.608 1.00 59.47 189 GLU A N 1
ATOM 1518 C CA . GLU A 1 189 ? -16.270 -8.453 27.304 1.00 59.47 189 GLU A CA 1
ATOM 1519 C C . GLU A 1 189 ? -17.075 -9.592 28.022 1.00 59.47 189 GLU A C 1
ATOM 1521 O O . GLU A 1 189 ? -18.133 -9.271 28.574 1.00 59.47 189 GLU A O 1
ATOM 1526 N N . PRO A 1 190 ? -16.672 -10.888 28.125 1.00 52.75 190 PRO A N 1
ATOM 1527 C CA . PRO A 1 190 ? -17.524 -11.905 28.772 1.00 52.75 190 PRO A CA 1
ATOM 1528 C C . PRO A 1 190 ? -17.570 -11.920 30.315 1.00 52.75 190 PRO A C 1
ATOM 1530 O O . PRO A 1 190 ? -18.480 -12.544 30.857 1.00 52.75 190 PRO A O 1
ATOM 1533 N N . ASP A 1 191 ? -16.642 -11.283 31.046 1.00 51.03 191 ASP A N 1
ATOM 1534 C CA . ASP A 1 191 ? -16.553 -11.441 32.521 1.00 51.03 191 ASP A CA 1
ATOM 1535 C C . ASP A 1 191 ? -17.191 -10.284 33.326 1.00 51.03 191 ASP A C 1
ATOM 1537 O O . ASP A 1 191 ? -17.760 -10.492 34.398 1.00 51.03 191 ASP A O 1
ATOM 1541 N N . GLU A 1 192 ? -17.241 -9.060 32.786 1.00 52.97 192 GLU A N 1
ATOM 1542 C CA . GLU A 1 192 ? -17.848 -7.919 33.502 1.00 52.97 192 GLU A CA 1
ATOM 1543 C C . GLU A 1 192 ? -19.387 -7.986 33.562 1.00 52.97 192 GLU A C 1
ATOM 1545 O O . GLU A 1 192 ? -20.010 -7.493 34.510 1.00 52.97 192 GLU A O 1
ATOM 1550 N N . ARG A 1 193 ? -20.042 -8.649 32.595 1.00 51.81 193 ARG A N 1
ATOM 1551 C CA . ARG A 1 193 ? -21.503 -8.861 32.629 1.00 51.81 193 ARG A CA 1
ATOM 1552 C C . ARG A 1 193 ? -21.911 -9.953 33.626 1.00 51.81 193 ARG A C 1
ATOM 1554 O O . ARG A 1 193 ? -22.990 -9.870 34.206 1.00 51.81 193 ARG A O 1
ATOM 1561 N N . ALA A 1 194 ? -21.047 -10.940 33.867 1.00 52.28 194 ALA A N 1
ATOM 1562 C CA . ALA A 1 194 ? -21.276 -11.972 34.878 1.00 52.28 194 ALA A CA 1
ATOM 1563 C C . ALA A 1 194 ? -21.100 -11.433 36.312 1.00 52.28 194 ALA A C 1
ATOM 1565 O O . ALA A 1 194 ? -21.730 -11.939 37.238 1.00 52.28 194 ALA A O 1
ATOM 1566 N N . GLN A 1 195 ? -20.305 -10.373 36.492 1.00 48.94 195 GLN A N 1
ATOM 1567 C CA . GLN A 1 195 ? -20.045 -9.750 37.798 1.00 48.94 195 GLN A CA 1
ATOM 1568 C C . GLN A 1 195 ? -20.978 -8.571 38.128 1.00 48.94 195 GLN A C 1
ATOM 1570 O O . GLN A 1 195 ? -21.085 -8.183 39.290 1.00 48.94 195 GLN A O 1
ATOM 1575 N N . SER A 1 196 ? -21.701 -8.028 37.143 1.00 44.41 196 SER A N 1
ATOM 1576 C CA . SER A 1 196 ? -22.673 -6.935 37.331 1.00 44.41 196 SER A CA 1
ATOM 1577 C C . SER A 1 196 ? -24.130 -7.393 37.495 1.00 44.41 196 SER A C 1
ATOM 1579 O O . SER A 1 196 ? -25.005 -6.559 37.737 1.00 44.41 196 SER A O 1
ATOM 1581 N N . ALA A 1 197 ? -24.416 -8.700 37.439 1.00 43.47 197 ALA A N 1
ATOM 1582 C CA . ALA A 1 197 ? -25.707 -9.220 37.882 1.00 43.47 197 ALA A CA 1
ATOM 1583 C C . ALA A 1 197 ? -25.819 -9.047 39.414 1.00 43.47 197 ALA A C 1
ATOM 1585 O O . ALA A 1 197 ? -24.982 -9.572 40.150 1.00 43.47 197 ALA A O 1
ATOM 1586 N N . PRO A 1 198 ? -26.815 -8.306 39.934 1.00 44.38 198 PRO A N 1
ATOM 1587 C CA . PRO A 1 198 ? -26.869 -7.981 41.350 1.00 44.38 198 PRO A CA 1
ATOM 1588 C C . PRO A 1 198 ? -27.067 -9.243 42.197 1.00 44.38 198 PRO A C 1
ATOM 1590 O O . PRO A 1 198 ? -28.118 -9.879 42.181 1.00 44.38 198 PRO A O 1
ATOM 1593 N N . THR A 1 199 ? -26.061 -9.541 43.016 1.00 51.28 199 THR A N 1
ATOM 1594 C CA . THR A 1 199 ? -26.002 -10.518 44.123 1.00 51.28 199 THR A CA 1
ATOM 1595 C C . THR A 1 199 ? -27.000 -10.215 45.262 1.00 51.28 199 THR A C 1
ATOM 1597 O O . THR A 1 199 ? -26.774 -10.536 46.428 1.00 51.28 199 THR A O 1
ATOM 1600 N N . THR A 1 200 ? -28.116 -9.550 44.961 1.00 54.19 200 THR A N 1
ATOM 1601 C CA . THR A 1 200 ? -29.021 -8.975 45.963 1.00 54.19 200 THR A CA 1
ATOM 1602 C C . THR A 1 200 ? -30.115 -9.952 46.402 1.00 54.19 200 THR A C 1
ATOM 1604 O O . THR A 1 200 ? -30.642 -9.802 47.500 1.00 54.19 200 THR A O 1
ATOM 1607 N N . GLU A 1 201 ? -30.423 -11.001 45.635 1.00 49.44 201 GLU A N 1
ATOM 1608 C CA . GLU A 1 201 ? -31.522 -11.916 45.996 1.00 49.44 201 GLU A CA 1
ATOM 1609 C C . GLU A 1 201 ? -31.146 -13.022 46.992 1.00 49.44 201 GLU A C 1
ATOM 1611 O O . GLU A 1 201 ? -31.995 -13.465 47.762 1.00 49.44 201 GLU A O 1
ATOM 1616 N N . TYR A 1 202 ? -29.877 -13.425 47.088 1.00 51.38 202 TYR A N 1
ATOM 1617 C CA . TYR A 1 202 ? -29.481 -14.523 47.988 1.00 51.38 202 TYR A CA 1
ATOM 1618 C C . TYR A 1 202 ? -29.253 -14.056 49.435 1.00 51.38 202 TYR A C 1
ATOM 1620 O O . TYR A 1 202 ? -29.338 -14.850 50.371 1.00 51.38 202 TYR A O 1
ATOM 1628 N N . ARG A 1 203 ? -29.028 -12.752 49.655 1.00 52.69 203 ARG A N 1
ATOM 1629 C CA . ARG A 1 203 ? -28.794 -12.193 50.999 1.00 52.69 203 ARG A CA 1
ATOM 1630 C C . ARG A 1 203 ? -30.076 -12.025 51.817 1.00 52.69 203 ARG A C 1
ATOM 1632 O O . ARG A 1 203 ? -30.017 -11.978 53.046 1.00 52.69 203 ARG A O 1
ATOM 1639 N N . THR A 1 204 ? -31.230 -11.956 51.158 1.00 54.84 204 THR A N 1
ATOM 1640 C CA . THR A 1 204 ? -32.531 -11.794 51.825 1.00 54.84 204 THR A CA 1
ATOM 1641 C C . THR A 1 204 ? -33.067 -13.134 52.339 1.00 54.84 204 THR A C 1
ATOM 1643 O O . THR A 1 204 ? -33.686 -13.176 53.401 1.00 54.84 204 THR A O 1
ATOM 1646 N N . ALA A 1 205 ? -32.742 -14.244 51.666 1.00 53.72 205 ALA A N 1
ATOM 1647 C CA . ALA A 1 205 ? -33.137 -15.586 52.095 1.00 53.72 205 ALA A CA 1
ATOM 1648 C C . ALA A 1 205 ? -32.395 -16.057 53.363 1.00 53.72 205 ALA A C 1
ATOM 1650 O O . ALA A 1 205 ? -32.992 -16.703 54.222 1.00 53.72 205 ALA A O 1
ATOM 1651 N N . GLU A 1 206 ? -31.123 -15.682 53.549 1.00 55.84 206 GLU A N 1
ATOM 1652 C CA . GLU A 1 206 ? -30.362 -16.103 54.737 1.00 55.84 206 GLU A CA 1
ATOM 1653 C C . GLU A 1 206 ? -30.742 -15.318 56.007 1.00 55.84 206 GLU A C 1
ATOM 1655 O O . GLU A 1 206 ? -30.643 -15.835 57.120 1.00 55.84 206 GLU A O 1
ATOM 1660 N N . LYS A 1 207 ? -31.236 -14.080 55.865 1.00 54.88 207 LYS A N 1
ATOM 1661 C CA . LYS A 1 207 ? -31.667 -13.258 57.009 1.00 54.88 207 LYS A CA 1
ATOM 1662 C C . LYS A 1 207 ? -33.076 -13.598 57.506 1.00 54.88 207 LYS A C 1
ATOM 1664 O O . LYS A 1 207 ? -33.357 -13.367 58.676 1.00 54.88 207 LYS A O 1
ATOM 1669 N N . SER A 1 208 ? -33.926 -14.175 56.651 1.00 56.09 208 SER A N 1
ATOM 1670 C CA . SER A 1 208 ? -35.267 -14.650 57.028 1.00 56.09 208 SER A CA 1
ATOM 1671 C C . SER A 1 208 ? -35.258 -16.007 57.740 1.00 56.09 208 SER A C 1
ATOM 1673 O O . SER A 1 208 ? -36.257 -16.358 58.348 1.00 56.09 208 SER A O 1
ATOM 1675 N N . ASN A 1 209 ? -34.160 -16.768 57.670 1.00 54.22 209 ASN A N 1
ATOM 1676 C CA . ASN A 1 209 ? -34.027 -18.077 58.325 1.00 54.22 209 ASN A CA 1
ATOM 1677 C C . ASN A 1 209 ? -33.249 -18.002 59.660 1.00 54.22 209 ASN A C 1
ATOM 1679 O O . ASN A 1 209 ? -32.896 -19.022 60.246 1.00 54.22 209 ASN A O 1
ATOM 1683 N N . ARG A 1 210 ? -32.925 -16.783 60.118 1.00 57.59 210 ARG A N 1
ATOM 1684 C CA . ARG A 1 210 ? -32.296 -16.505 61.424 1.00 57.59 210 ARG A CA 1
ATOM 1685 C C . ARG A 1 210 ? -33.115 -15.544 62.302 1.00 57.59 210 ARG A C 1
ATOM 1687 O O . ARG A 1 210 ? -32.561 -14.967 63.238 1.00 57.59 210 ARG A O 1
ATOM 1694 N N . MET A 1 211 ? -34.399 -15.359 62.000 1.00 49.09 211 MET A N 1
ATOM 1695 C CA . MET A 1 211 ? -35.405 -14.802 62.915 1.00 49.09 211 MET A CA 1
ATOM 1696 C C . MET A 1 211 ? -36.509 -15.835 63.087 1.00 49.09 211 MET A C 1
ATOM 1698 O O . MET A 1 211 ? -37.027 -15.927 64.217 1.00 49.09 211 MET A O 1
#

pLDDT: mean 77.53, std 15.05, range [41.81, 96.25]

InterPro domains:
  IPR052786 Outer_spore_wall_assembly [PTHR34292] (8-197)